Protein AF-A0A1Y4U3U0-F1 (afdb_monomer)

Sequence (183 aa):
MSWIPATASSTVLYTTGSASNYAVFIKNSTPENGFYQIQSDAVLDSGRSSVVGGSGVYSFDGMYAYISSDYVQIVNQGTAASQPQPEPEPQPEPEPEPEPATLDSVSIAAAPQKTVYTEGETFDPAGMAVQAKWSDGSVTDVTGEVSYRTEPLTTDVTSVEISYTSGENRGHSTFLRFYRVKG

Structure (mmCIF, N/CA/C/O backbone):
data_AF-A0A1Y4U3U0-F1
#
_entry.id   AF-A0A1Y4U3U0-F1
#
loop_
_atom_site.group_PDB
_atom_site.id
_atom_site.type_symbol
_atom_site.label_atom_id
_atom_site.label_alt_id
_atom_site.label_comp_id
_atom_site.label_asym_id
_atom_site.label_entity_id
_atom_site.label_seq_id
_atom_site.pdbx_PDB_ins_code
_atom_site.Cartn_x
_atom_site.Cartn_y
_atom_site.Cartn_z
_atom_site.occupancy
_atom_site.B_iso_or_equiv
_atom_site.auth_seq_id
_atom_site.auth_comp_id
_atom_site.auth_asym_id
_atom_site.auth_atom_id
_atom_site.pdbx_PDB_model_num
ATOM 1 N N . MET A 1 1 ? 60.363 14.455 -29.607 1.00 34.69 1 MET A N 1
ATOM 2 C CA . MET A 1 1 ? 60.564 14.468 -31.071 1.00 34.69 1 MET A CA 1
ATOM 3 C C . MET A 1 1 ? 59.894 15.701 -31.648 1.00 34.69 1 MET A C 1
ATOM 5 O O . MET A 1 1 ? 58.760 15.984 -31.292 1.00 34.69 1 MET A O 1
ATOM 9 N N . SER A 1 2 ? 60.660 16.451 -32.437 1.00 32.62 2 SER A N 1
ATOM 10 C CA . SER A 1 2 ? 60.333 17.748 -33.034 1.00 32.62 2 SER A CA 1
ATOM 11 C C . SER A 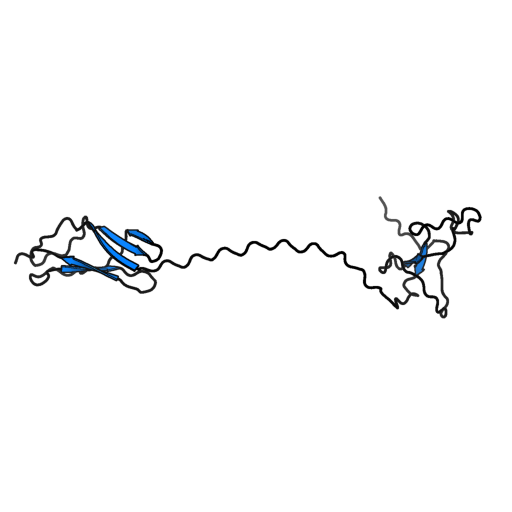1 2 ? 59.331 17.604 -34.185 1.00 32.62 2 SER A C 1
ATOM 13 O O . SER A 1 2 ? 59.454 16.673 -34.978 1.00 32.62 2 SER A O 1
ATOM 15 N N . TRP A 1 3 ? 58.362 18.513 -34.279 1.00 21.81 3 TRP A N 1
ATOM 16 C CA . TRP A 1 3 ? 57.396 18.589 -35.379 1.00 21.81 3 TRP A CA 1
ATOM 17 C C . TRP A 1 3 ? 58.050 19.351 -36.543 1.00 21.81 3 TRP A C 1
ATOM 19 O O . TRP A 1 3 ? 58.395 20.521 -36.390 1.00 21.81 3 TRP A O 1
ATOM 29 N N . ILE A 1 4 ? 58.275 18.692 -37.683 1.00 31.59 4 ILE A N 1
ATOM 30 C CA . ILE A 1 4 ? 58.696 19.359 -38.924 1.00 31.59 4 ILE A CA 1
ATOM 31 C C . ILE A 1 4 ? 57.421 19.574 -39.747 1.00 31.59 4 ILE A C 1
ATOM 33 O O . ILE A 1 4 ? 56.840 18.581 -40.187 1.00 31.59 4 ILE A O 1
ATOM 37 N N . PRO A 1 5 ? 56.954 20.816 -39.966 1.00 33.94 5 PRO A N 1
ATOM 38 C CA . PRO A 1 5 ? 55.885 21.048 -40.924 1.00 33.94 5 PRO A CA 1
ATOM 39 C C . PRO A 1 5 ? 56.424 20.715 -42.318 1.00 33.94 5 PRO A C 1
ATOM 41 O O . PRO A 1 5 ? 57.388 21.327 -42.784 1.00 33.94 5 PRO A O 1
ATOM 44 N N . ALA A 1 6 ? 55.834 19.713 -42.971 1.00 29.98 6 ALA A N 1
ATOM 45 C CA . ALA A 1 6 ? 56.120 19.419 -44.367 1.00 29.98 6 ALA A CA 1
ATOM 46 C C . ALA A 1 6 ? 55.731 20.649 -45.200 1.00 29.98 6 ALA A C 1
ATOM 48 O O . ALA A 1 6 ? 54.559 20.984 -45.352 1.00 29.98 6 ALA A O 1
ATOM 49 N N . THR A 1 7 ? 56.742 21.369 -45.674 1.00 38.53 7 THR A N 1
ATOM 50 C CA . THR A 1 7 ? 56.603 22.480 -46.612 1.00 38.53 7 THR A CA 1
ATOM 51 C C . THR A 1 7 ? 56.291 21.919 -47.998 1.00 38.53 7 THR A C 1
ATOM 53 O O . THR A 1 7 ? 56.744 20.831 -48.350 1.00 38.53 7 THR A O 1
ATOM 56 N N . ALA A 1 8 ? 55.482 22.649 -48.771 1.00 39.41 8 ALA A N 1
ATOM 57 C CA . ALA A 1 8 ? 55.036 22.278 -50.111 1.00 39.41 8 ALA A CA 1
ATOM 58 C C . ALA A 1 8 ? 56.225 22.023 -51.052 1.00 39.41 8 ALA A C 1
ATOM 60 O O . ALA A 1 8 ? 56.767 22.927 -51.681 1.00 39.41 8 ALA A O 1
ATOM 61 N N . SER A 1 9 ? 56.667 20.775 -51.125 1.00 39.12 9 SER A N 1
ATOM 62 C CA . SER A 1 9 ? 57.690 20.313 -52.058 1.00 39.12 9 SER A CA 1
ATOM 63 C C . SER A 1 9 ? 57.407 18.853 -52.390 1.00 39.12 9 SER A C 1
ATOM 65 O O . SER A 1 9 ? 58.083 17.932 -51.945 1.00 39.12 9 SER A O 1
ATOM 67 N N . SER A 1 10 ? 56.342 18.643 -53.162 1.00 33.94 10 SER A N 1
ATOM 68 C CA . SER A 1 10 ? 56.205 17.469 -54.021 1.00 33.94 10 SER A CA 1
ATOM 69 C C . SER A 1 10 ? 56.120 17.941 -55.468 1.00 33.94 10 SER A C 1
ATOM 71 O O . SER A 1 10 ? 55.353 18.840 -55.802 1.00 33.94 10 SER A O 1
ATOM 73 N N . THR A 1 11 ? 56.957 17.332 -56.301 1.00 41.88 11 THR A N 1
ATOM 74 C CA . THR A 1 11 ? 57.428 17.812 -57.609 1.00 41.88 11 THR A CA 1
ATOM 75 C C . THR A 1 11 ? 56.424 17.694 -58.767 1.00 41.88 11 THR A C 1
ATOM 77 O O . THR A 1 11 ? 56.777 18.007 -59.895 1.00 41.88 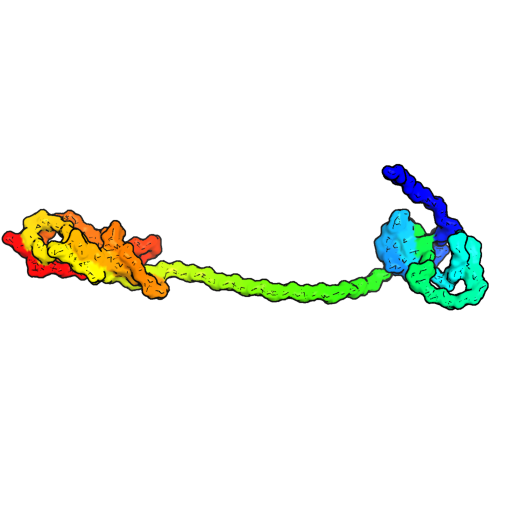11 THR A O 1
ATOM 80 N N . VAL A 1 12 ? 55.155 17.333 -58.532 1.00 47.31 12 VAL A N 1
ATOM 81 C CA . VAL A 1 12 ? 54.096 17.493 -59.551 1.00 47.31 12 VAL A CA 1
ATOM 82 C C . VAL A 1 12 ? 52.812 17.981 -58.885 1.00 47.31 12 VAL A C 1
ATOM 84 O O . VAL A 1 12 ? 51.939 17.203 -58.506 1.00 47.31 12 VAL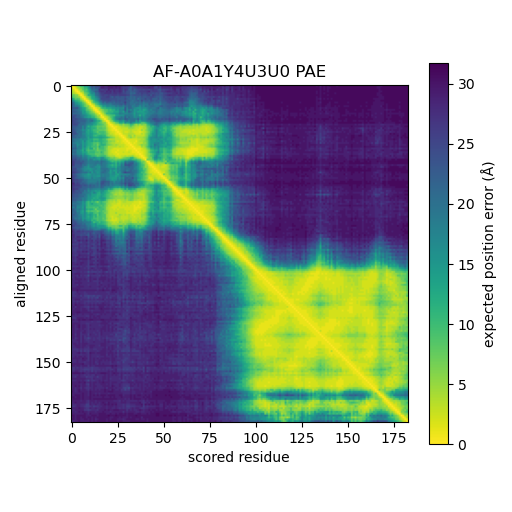 A O 1
ATOM 87 N N . LEU A 1 13 ? 52.729 19.299 -58.715 1.00 45.06 13 LEU A N 1
ATOM 88 C CA . LEU A 1 13 ? 51.475 20.006 -58.494 1.00 45.06 13 LEU A CA 1
ATOM 89 C C . LEU A 1 13 ? 50.808 20.183 -59.856 1.00 45.06 13 LEU A C 1
ATOM 91 O O . LEU A 1 13 ? 51.355 20.860 -60.726 1.00 45.06 13 LEU A O 1
ATOM 95 N N . TYR A 1 14 ? 49.628 19.600 -60.043 1.00 46.97 14 TYR A N 1
ATOM 96 C CA . TYR A 1 14 ? 48.778 19.988 -61.162 1.00 46.97 14 TYR A CA 1
ATOM 97 C C . TYR A 1 14 ? 48.220 21.377 -60.856 1.00 46.97 14 TYR A C 1
ATOM 99 O O . TYR A 1 14 ? 47.262 21.523 -60.100 1.00 46.97 14 TYR A O 1
ATOM 107 N N . THR A 1 15 ? 48.850 22.412 -61.405 1.00 45.59 15 THR A N 1
ATOM 108 C CA . THR A 1 15 ? 48.269 23.750 -61.447 1.00 45.59 15 THR A CA 1
ATOM 109 C C . THR A 1 15 ? 47.464 23.857 -62.731 1.00 45.59 15 THR A C 1
ATOM 111 O O . THR A 1 15 ? 47.993 24.063 -63.821 1.00 45.59 15 THR A O 1
ATOM 114 N N . THR A 1 16 ? 46.149 23.696 -62.631 1.00 48.31 16 THR A N 1
ATOM 115 C CA . THR A 1 16 ? 45.286 24.169 -63.708 1.00 48.31 16 THR A CA 1
ATOM 116 C C . THR A 1 16 ? 45.357 25.691 -63.666 1.00 48.31 16 THR A C 1
ATOM 118 O O . THR A 1 16 ? 44.990 26.298 -62.659 1.00 48.31 16 THR A O 1
ATOM 121 N N . GLY A 1 17 ? 45.850 26.332 -64.728 1.00 50.25 17 GLY A N 1
ATOM 122 C CA . 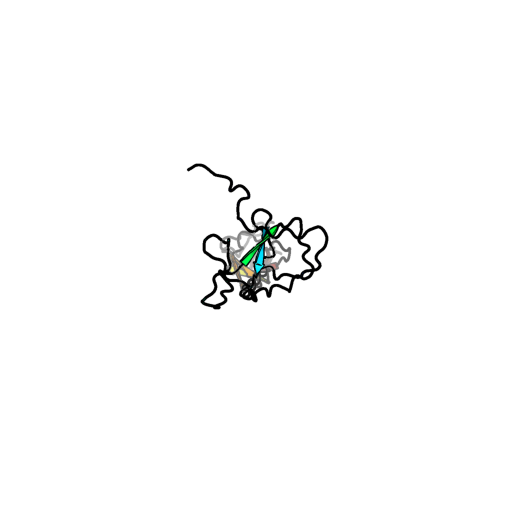GLY A 1 17 ? 45.631 27.771 -64.896 1.00 50.25 17 GLY A CA 1
ATOM 123 C C . GLY A 1 17 ? 44.129 28.088 -64.855 1.00 50.25 17 GLY A C 1
ATOM 124 O O . GLY A 1 17 ? 43.305 27.176 -64.917 1.00 50.25 17 GLY A O 1
ATOM 125 N N . SER A 1 18 ? 43.757 29.369 -64.795 1.00 48.81 18 SER A N 1
ATOM 126 C CA . SER A 1 18 ? 42.378 29.859 -64.578 1.00 48.81 18 SER A CA 1
ATOM 127 C C . SER A 1 18 ? 41.302 29.402 -65.586 1.00 48.81 18 SER A C 1
ATOM 129 O O . SER A 1 18 ? 40.180 29.896 -65.546 1.00 48.81 18 SER A O 1
ATOM 131 N N . ALA A 1 19 ? 41.617 28.485 -66.499 1.00 49.28 19 ALA A N 1
ATOM 132 C CA . ALA A 1 19 ? 40.683 27.839 -67.402 1.00 49.28 19 ALA A CA 1
ATOM 133 C C . ALA A 1 19 ? 41.173 26.426 -67.767 1.00 49.28 19 ALA A C 1
ATOM 135 O O . ALA A 1 19 ? 42.022 26.258 -68.639 1.00 49.28 19 ALA A O 1
ATOM 136 N N . SER A 1 20 ? 40.622 25.385 -67.144 1.00 51.94 20 SER A N 1
ATOM 137 C CA . SER A 1 20 ? 40.512 24.073 -67.799 1.00 51.94 20 SER A CA 1
ATOM 138 C C . SER A 1 20 ? 39.332 23.292 -67.224 1.00 51.94 20 SER A C 1
ATOM 140 O O . SER A 1 20 ? 39.302 22.951 -66.048 1.00 51.94 20 SER A O 1
ATOM 142 N N . ASN A 1 21 ? 38.343 23.013 -68.077 1.00 56.44 21 ASN A N 1
ATOM 143 C CA . ASN A 1 21 ? 37.138 22.248 -67.747 1.00 56.44 21 ASN A CA 1
ATOM 144 C C . ASN A 1 21 ? 37.450 20.741 -67.746 1.00 56.44 21 ASN A C 1
ATOM 146 O O . ASN A 1 21 ? 36.893 19.992 -68.547 1.00 56.44 21 ASN A O 1
ATOM 150 N N . TYR A 1 22 ? 38.402 20.303 -66.922 1.00 62.00 22 TYR A N 1
ATOM 151 C CA . TYR A 1 22 ? 38.770 18.894 -66.817 1.00 62.00 22 TYR A CA 1
ATOM 152 C C . TYR A 1 22 ? 38.125 18.286 -65.572 1.00 62.00 22 TYR A C 1
ATOM 154 O O . TYR A 1 22 ? 38.324 18.771 -64.460 1.00 62.00 22 TYR A O 1
ATOM 162 N N . ALA A 1 23 ? 37.330 17.234 -65.759 1.00 69.75 23 ALA A N 1
ATOM 163 C CA . ALA A 1 23 ? 36.761 16.481 -64.651 1.00 69.75 23 ALA A CA 1
ATOM 164 C C . ALA A 1 23 ? 37.753 15.398 -64.209 1.00 69.75 23 ALA A C 1
ATOM 166 O O . ALA A 1 23 ? 38.276 14.654 -65.036 1.00 69.75 23 ALA A O 1
ATOM 167 N N . VAL A 1 24 ? 37.991 15.303 -62.903 1.00 72.75 24 VAL A N 1
ATOM 168 C CA . VAL A 1 24 ? 38.868 14.299 -62.288 1.00 72.75 24 VAL A CA 1
ATOM 169 C C . VAL A 1 24 ? 38.100 13.517 -61.232 1.00 72.75 24 VAL A C 1
ATOM 171 O O . VAL A 1 24 ? 37.241 14.070 -60.543 1.00 72.75 24 VAL A O 1
ATOM 174 N N . PHE A 1 25 ? 38.421 12.233 -61.074 1.00 74.31 25 PHE A N 1
ATOM 175 C CA . PHE A 1 25 ? 37.893 11.441 -59.968 1.00 74.31 25 PHE A CA 1
ATOM 176 C C . PHE A 1 25 ? 38.713 11.707 -58.710 1.00 74.31 25 PHE A C 1
ATOM 178 O O . PHE A 1 25 ? 39.899 11.376 -58.646 1.00 74.31 25 PHE A O 1
ATOM 185 N N . ILE A 1 26 ? 38.064 12.297 -57.711 1.00 77.19 26 ILE A N 1
ATOM 186 C CA . ILE A 1 26 ? 38.638 12.521 -56.388 1.00 77.19 26 ILE A CA 1
ATOM 187 C C . ILE A 1 26 ? 38.492 11.228 -55.574 1.00 77.19 26 ILE A C 1
ATOM 189 O O . ILE A 1 26 ? 37.393 10.692 -55.452 1.00 77.19 26 ILE A O 1
ATOM 193 N N . LYS A 1 27 ? 39.597 10.724 -55.011 1.00 74.50 27 LYS A N 1
ATOM 194 C CA . LYS A 1 27 ? 39.602 9.504 -54.180 1.00 74.50 27 LYS A CA 1
ATOM 195 C C . LYS A 1 27 ? 38.980 9.734 -52.802 1.00 74.50 27 LYS A C 1
ATOM 197 O O . LYS A 1 27 ? 38.349 8.832 -52.265 1.00 74.50 27 LYS A O 1
ATOM 202 N N . ASN A 1 28 ? 39.171 10.926 -52.238 1.00 73.50 28 ASN A N 1
ATOM 203 C CA . ASN A 1 28 ? 38.618 11.335 -50.950 1.00 73.50 28 ASN A CA 1
ATOM 204 C C . ASN A 1 28 ? 38.102 12.775 -51.044 1.00 73.50 28 ASN A C 1
ATOM 206 O O . ASN A 1 28 ? 38.861 13.681 -51.382 1.00 73.50 28 ASN A O 1
ATOM 210 N N . SER A 1 29 ? 36.817 12.977 -50.756 1.00 71.06 29 SER A N 1
ATOM 211 C CA . SER A 1 29 ? 36.146 14.280 -50.828 1.00 71.06 29 SER A CA 1
ATOM 212 C C . SER A 1 29 ? 36.584 15.266 -49.743 1.00 71.06 29 SER A C 1
ATOM 214 O O . SER A 1 29 ? 36.193 16.428 -49.801 1.00 71.06 29 SER A O 1
ATOM 216 N N . THR A 1 30 ? 37.386 14.830 -48.770 1.00 78.56 30 THR A N 1
ATOM 217 C CA . THR A 1 30 ? 37.986 15.695 -47.751 1.00 78.56 30 THR A CA 1
ATOM 218 C C . THR A 1 30 ? 39.455 15.943 -48.100 1.00 78.56 30 THR A C 1
ATOM 220 O O . THR A 1 30 ? 40.220 14.978 -48.184 1.00 78.56 30 THR A O 1
ATOM 223 N N . PRO A 1 31 ? 39.881 17.204 -48.309 1.00 75.25 31 PRO A N 1
ATOM 224 C CA . PRO A 1 31 ? 41.270 17.502 -48.622 1.00 75.25 31 PRO A CA 1
ATOM 225 C C . PRO A 1 31 ? 42.142 17.318 -47.379 1.00 75.25 31 PRO A C 1
ATOM 227 O O . PRO A 1 31 ? 41.786 17.744 -46.280 1.00 75.25 31 PRO A O 1
ATOM 230 N N . GLU A 1 32 ? 43.318 16.730 -47.559 1.00 74.69 32 GLU A N 1
ATOM 231 C CA . GLU A 1 32 ? 44.324 16.607 -46.508 1.00 74.69 32 GLU A CA 1
ATOM 232 C C . GLU A 1 32 ? 45.410 17.655 -46.759 1.00 74.69 32 GLU A C 1
ATOM 234 O O . GLU A 1 32 ? 45.982 17.725 -47.848 1.00 74.69 32 GLU A O 1
ATOM 239 N N . ASN A 1 33 ? 45.666 18.519 -45.772 1.00 75.94 33 ASN A N 1
ATOM 240 C CA . ASN A 1 33 ? 46.629 19.624 -45.878 1.00 75.94 33 ASN A CA 1
ATOM 241 C C . ASN A 1 33 ? 46.410 20.551 -47.096 1.00 75.94 33 ASN A C 1
ATOM 243 O O . ASN A 1 33 ? 47.372 21.066 -47.661 1.00 75.94 33 ASN A O 1
ATOM 247 N N . GLY A 1 34 ? 45.154 20.767 -47.506 1.00 77.81 34 GLY A N 1
ATOM 248 C CA . GLY A 1 34 ? 44.809 21.646 -48.634 1.00 77.81 34 GLY A CA 1
ATOM 249 C C . GLY A 1 34 ? 44.942 21.003 -50.021 1.00 77.81 34 GLY A C 1
ATOM 250 O O . GLY A 1 34 ? 44.927 21.713 -51.027 1.00 77.81 34 GLY A O 1
ATOM 251 N N . PHE A 1 35 ? 45.063 19.672 -50.105 1.00 78.06 35 PHE A N 1
ATOM 252 C CA . PHE A 1 35 ? 45.141 18.945 -51.374 1.00 78.06 35 PHE A CA 1
ATOM 253 C C . PHE A 1 35 ? 44.181 17.746 -51.419 1.00 78.06 35 PHE A C 1
ATOM 255 O O . PHE A 1 35 ? 44.045 17.001 -50.449 1.00 78.06 35 PHE A O 1
ATOM 262 N N . TYR A 1 36 ? 43.550 17.523 -52.573 1.00 80.25 36 TYR A N 1
ATOM 263 C CA . TYR A 1 36 ? 42.794 16.309 -52.887 1.00 80.25 36 TYR A CA 1
ATOM 264 C C . TYR A 1 36 ? 43.684 15.279 -53.578 1.00 80.25 36 TYR A C 1
ATOM 266 O O . TYR A 1 36 ? 44.525 15.643 -54.398 1.00 80.25 36 TYR A O 1
ATOM 274 N N . GLN A 1 37 ? 43.451 13.992 -53.316 1.00 79.62 37 GLN A N 1
ATOM 275 C CA . GLN A 1 37 ? 44.000 12.908 -54.131 1.00 79.62 37 GLN A CA 1
ATOM 276 C C . GLN A 1 37 ? 43.094 12.647 -55.339 1.00 79.62 37 GLN A C 1
ATOM 278 O O . GLN A 1 37 ? 41.897 12.410 -55.171 1.00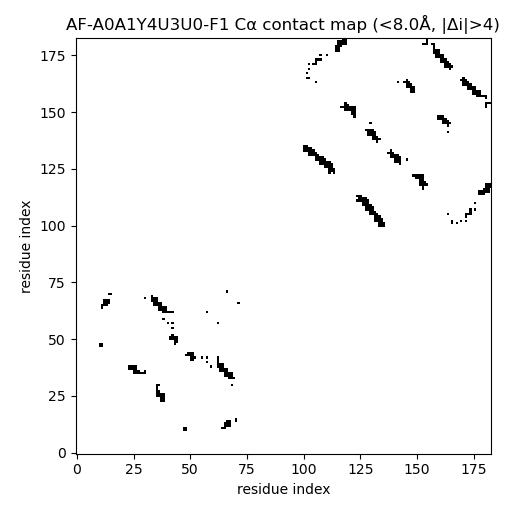 79.62 37 GLN A O 1
ATOM 283 N N . ILE A 1 38 ? 43.662 12.633 -56.542 1.00 77.06 38 ILE A N 1
ATOM 284 C CA . ILE A 1 38 ? 42.953 12.345 -57.794 1.00 77.06 38 ILE A CA 1
ATOM 285 C C . ILE A 1 38 ? 43.545 11.120 -58.486 1.00 77.06 38 ILE A C 1
ATOM 287 O O . ILE A 1 38 ? 44.752 10.884 -58.412 1.00 77.06 38 ILE A O 1
ATOM 291 N N . GLN A 1 39 ? 42.703 10.336 -59.156 1.00 78.81 39 GLN A N 1
ATOM 292 C CA . GLN A 1 39 ? 43.163 9.221 -59.991 1.00 78.81 39 GLN A CA 1
ATOM 293 C C . GLN A 1 39 ? 44.012 9.741 -61.163 1.00 78.81 39 GLN A C 1
ATOM 295 O O . GLN A 1 39 ? 43.655 10.740 -61.786 1.00 78.81 39 GLN A O 1
ATOM 300 N N . SER A 1 40 ? 45.150 9.091 -61.429 1.00 68.06 40 SER A N 1
ATOM 301 C CA . SER A 1 40 ? 46.115 9.482 -62.469 1.00 68.06 40 SER A CA 1
ATOM 302 C C . SER A 1 40 ? 46.504 8.275 -63.323 1.00 68.06 40 SER A C 1
ATOM 304 O O . SER A 1 40 ? 46.720 7.191 -62.786 1.00 68.06 40 SER A O 1
ATOM 306 N N . ASP A 1 41 ? 46.647 8.479 -64.636 1.00 58.69 41 ASP A N 1
ATOM 307 C CA . ASP A 1 41 ? 46.742 7.385 -65.616 1.00 58.69 41 ASP A CA 1
ATOM 308 C C . ASP A 1 41 ? 48.172 6.870 -65.900 1.00 58.69 41 ASP A C 1
ATOM 310 O O . ASP A 1 41 ? 48.323 5.809 -66.503 1.00 58.69 41 ASP A O 1
ATOM 314 N N . ALA A 1 42 ? 49.243 7.558 -65.475 1.00 57.78 42 ALA A N 1
ATOM 315 C CA . ALA A 1 42 ? 50.622 7.129 -65.759 1.00 57.78 42 ALA A CA 1
ATOM 316 C C . ALA A 1 42 ? 51.382 6.642 -64.512 1.00 57.78 42 ALA A C 1
ATOM 318 O O . ALA A 1 42 ? 51.436 7.336 -63.495 1.00 57.78 42 ALA A O 1
ATOM 319 N N . VAL A 1 43 ? 52.036 5.475 -64.616 1.00 55.75 43 VAL A N 1
ATOM 320 C CA . VAL A 1 43 ? 53.025 4.998 -63.633 1.00 55.75 43 VAL A CA 1
ATOM 321 C C . VAL A 1 43 ? 54.190 5.988 -63.634 1.00 55.75 43 VAL A C 1
ATOM 323 O O . VAL A 1 43 ? 54.917 6.061 -64.619 1.00 55.75 43 VAL A O 1
ATOM 326 N N . LEU A 1 44 ? 54.366 6.768 -62.568 1.00 57.12 44 LEU A N 1
ATOM 327 C CA . LEU A 1 44 ? 55.526 7.648 -62.406 1.00 57.12 44 LEU A CA 1
ATOM 328 C C . LEU A 1 44 ? 56.646 6.917 -61.656 1.00 57.12 44 LEU A C 1
ATOM 330 O O . LEU A 1 44 ? 56.376 6.018 -60.857 1.00 57.12 44 LEU A O 1
ATOM 334 N N . ASP A 1 45 ? 57.903 7.278 -61.915 1.00 54.53 45 ASP A N 1
ATOM 335 C CA . ASP A 1 45 ? 59.033 6.711 -61.172 1.00 54.53 45 ASP A CA 1
ATOM 336 C C . ASP A 1 45 ? 58.959 7.087 -59.681 1.00 54.53 45 ASP A C 1
ATOM 338 O O . ASP A 1 45 ? 58.170 7.937 -59.262 1.00 54.53 45 ASP A O 1
ATOM 342 N N . SER A 1 46 ? 59.784 6.458 -58.841 1.00 51.31 46 SER A N 1
ATOM 343 C CA . SER A 1 46 ? 59.808 6.747 -57.399 1.00 51.31 46 SER A CA 1
ATOM 344 C C . SER A 1 46 ? 60.146 8.210 -57.074 1.00 51.31 46 SER A C 1
ATOM 346 O O . SER A 1 46 ? 59.863 8.666 -55.968 1.00 51.31 46 SER A O 1
ATOM 348 N N . GLY A 1 47 ? 60.739 8.948 -58.021 1.00 50.28 47 GLY A N 1
ATOM 349 C CA . GLY A 1 47 ? 60.997 10.387 -57.933 1.00 50.28 47 GLY A CA 1
ATOM 350 C C . GLY A 1 47 ? 59.859 11.265 -58.469 1.00 50.28 47 GLY A C 1
ATOM 351 O O . GLY A 1 47 ? 59.925 12.486 -58.341 1.00 50.28 47 GLY A O 1
ATOM 352 N N . ARG A 1 48 ? 58.813 10.664 -59.048 1.00 52.09 48 ARG A N 1
ATOM 353 C CA . ARG A 1 48 ? 57.674 11.311 -59.711 1.00 52.09 48 ARG A CA 1
ATOM 354 C C . ARG A 1 48 ? 58.075 12.289 -60.819 1.00 52.09 48 ARG A C 1
ATOM 356 O O . ARG A 1 48 ? 57.369 13.261 -61.064 1.00 52.09 48 ARG A O 1
ATOM 363 N N . SER A 1 49 ? 59.209 12.043 -61.473 1.00 53.59 49 SER A N 1
ATOM 364 C CA . SER A 1 49 ? 59.804 12.966 -62.453 1.00 53.59 49 SER A CA 1
ATOM 365 C C . SER A 1 49 ? 59.647 12.519 -63.907 1.00 53.59 49 SER A C 1
ATOM 367 O O . SER A 1 49 ? 59.804 13.323 -64.823 1.00 53.59 49 SER A O 1
ATOM 369 N N . SER A 1 50 ? 59.312 11.245 -64.119 1.00 54.31 50 SER A N 1
ATOM 370 C CA . SER A 1 50 ? 59.143 10.640 -65.438 1.00 54.31 50 SER A CA 1
ATOM 371 C C . SER A 1 50 ? 58.117 9.506 -65.406 1.00 54.31 50 SER A C 1
ATOM 373 O O . SER A 1 50 ? 57.844 8.936 -64.347 1.00 54.31 50 SER A O 1
ATOM 375 N N . VAL A 1 51 ? 57.563 9.163 -66.573 1.00 58.31 51 VAL A N 1
ATOM 376 C CA . VAL A 1 51 ? 56.680 8.002 -66.756 1.00 58.31 51 VAL A CA 1
ATOM 377 C C . VAL A 1 51 ? 57.529 6.733 -66.875 1.00 58.31 51 VAL A C 1
ATOM 379 O O . VAL A 1 51 ? 58.408 6.637 -67.732 1.00 58.31 51 VAL A O 1
ATOM 382 N N . VAL A 1 52 ? 57.253 5.734 -66.037 1.00 59.00 52 VAL A N 1
ATOM 383 C CA . VAL A 1 52 ? 57.882 4.408 -66.084 1.00 59.00 52 VAL A CA 1
ATOM 384 C C . VAL A 1 52 ? 57.309 3.636 -67.268 1.00 59.00 52 VAL A C 1
ATOM 386 O O . VAL A 1 52 ? 56.243 3.024 -67.191 1.00 59.00 52 VAL A O 1
ATOM 389 N N . GLY A 1 53 ? 58.029 3.646 -68.387 1.00 53.19 53 GLY A N 1
ATOM 390 C CA . GLY A 1 53 ? 57.750 2.753 -69.506 1.00 53.19 53 GLY A CA 1
ATOM 391 C C . GLY A 1 53 ? 58.208 1.331 -69.180 1.00 53.19 53 GLY A C 1
ATOM 392 O O . GLY A 1 53 ? 59.405 1.107 -69.020 1.00 53.19 53 GLY A O 1
ATOM 393 N N . GLY A 1 54 ? 57.282 0.366 -69.093 1.00 53.94 54 GLY A N 1
ATOM 394 C CA . GLY A 1 54 ? 57.663 -1.055 -69.076 1.00 53.94 54 GLY A CA 1
ATOM 395 C C . GLY A 1 54 ? 56.776 -2.049 -68.325 1.00 53.94 54 GLY A C 1
ATOM 396 O O . GLY A 1 54 ? 57.009 -3.242 -68.484 1.00 53.94 54 GLY A O 1
ATOM 397 N N . SER A 1 55 ? 55.771 -1.635 -67.545 1.00 56.19 55 SER A N 1
ATOM 398 C CA . SER A 1 55 ? 54.914 -2.613 -66.841 1.00 56.19 55 SER A CA 1
ATOM 399 C C . SER A 1 55 ? 53.410 -2.420 -67.002 1.00 56.19 55 SER A C 1
ATOM 401 O O . SER A 1 55 ? 52.702 -3.410 -66.893 1.00 56.19 55 SER A O 1
ATOM 403 N N . GLY A 1 56 ? 52.897 -1.222 -67.312 1.00 53.25 56 GLY A N 1
ATOM 404 C CA . GLY A 1 56 ? 51.491 -1.013 -67.713 1.00 53.25 56 GLY A CA 1
ATOM 405 C C . GLY A 1 56 ? 50.411 -1.488 -66.723 1.00 53.25 56 GLY A C 1
ATOM 406 O O . GLY A 1 56 ? 49.229 -1.444 -67.052 1.00 53.25 56 GLY A O 1
ATOM 407 N N . VAL A 1 57 ? 50.782 -1.954 -65.527 1.00 57.97 57 VAL A N 1
ATOM 408 C CA . VAL A 1 57 ? 49.837 -2.446 -64.524 1.00 57.97 57 VAL A CA 1
ATOM 409 C C . VAL A 1 57 ? 49.346 -1.251 -63.733 1.00 57.97 57 VAL A C 1
ATOM 411 O O . VAL A 1 57 ? 50.122 -0.665 -62.989 1.00 57.97 57 VAL A O 1
ATOM 414 N N . TYR A 1 58 ? 48.072 -0.909 -63.898 1.00 61.78 58 TYR A N 1
ATOM 415 C CA . TYR A 1 58 ? 47.364 0.088 -63.100 1.00 61.78 58 TYR A CA 1
ATOM 416 C C . TYR A 1 58 ? 47.130 -0.411 -61.657 1.00 61.78 58 TYR A C 1
ATOM 418 O O . TYR A 1 58 ? 46.803 -1.576 -61.440 1.00 61.78 58 TYR A O 1
ATOM 426 N N . SER A 1 59 ? 47.269 0.471 -60.662 1.00 63.34 59 SER A N 1
ATOM 427 C CA . SER A 1 59 ? 46.994 0.216 -59.243 1.00 63.34 59 SER A CA 1
ATOM 428 C C . SER A 1 59 ? 46.236 1.406 -58.688 1.00 63.34 59 SER A C 1
ATOM 430 O O . SER A 1 59 ? 46.811 2.467 -58.455 1.00 63.34 59 SER A O 1
ATOM 432 N N . PHE A 1 60 ? 44.942 1.205 -58.450 1.00 64.69 60 PHE A N 1
ATOM 433 C CA . PHE A 1 60 ? 44.050 2.226 -57.905 1.00 64.69 60 PHE A CA 1
ATOM 434 C C . PHE A 1 60 ? 44.568 2.818 -56.587 1.00 64.69 60 PHE A C 1
ATOM 436 O O . PHE A 1 60 ? 44.361 4.002 -56.319 1.00 64.69 60 PHE A O 1
ATOM 443 N N . ASP A 1 61 ? 45.243 2.005 -55.769 1.00 66.88 61 ASP A N 1
ATOM 444 C CA . ASP A 1 61 ? 45.757 2.402 -54.460 1.00 66.88 61 ASP A CA 1
ATOM 445 C C . ASP A 1 61 ? 47.006 3.289 -54.576 1.00 66.88 61 ASP A C 1
ATOM 447 O O . ASP A 1 61 ? 47.056 4.357 -53.969 1.00 66.88 61 ASP A O 1
ATOM 451 N N . GLY A 1 62 ? 47.956 2.911 -55.440 1.00 64.31 62 GLY A N 1
ATOM 452 C CA . GLY A 1 62 ? 49.260 3.575 -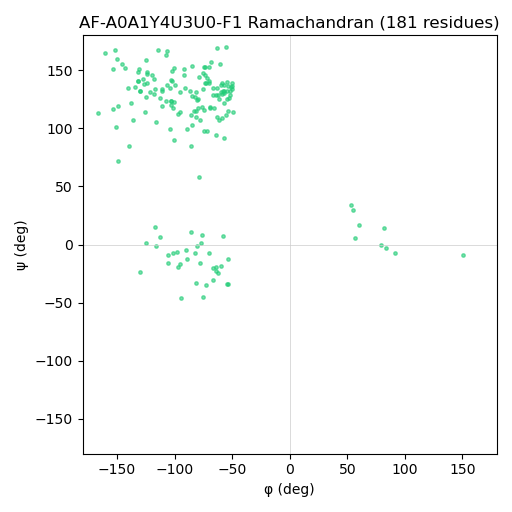55.567 1.00 64.31 62 GLY A CA 1
ATOM 453 C C . GLY A 1 62 ? 49.376 4.637 -56.668 1.00 64.31 62 GLY A C 1
ATOM 454 O O . GLY A 1 62 ? 50.308 5.438 -56.631 1.00 64.31 62 GLY A O 1
ATOM 455 N N . MET A 1 63 ? 48.464 4.673 -57.646 1.00 70.00 63 MET A N 1
ATOM 456 C CA . MET A 1 63 ? 48.473 5.653 -58.742 1.00 70.00 63 MET A CA 1
ATOM 457 C C . MET A 1 63 ? 47.479 6.776 -58.490 1.00 70.00 63 MET A C 1
ATOM 459 O O . MET A 1 63 ? 46.315 6.724 -58.882 1.00 70.00 63 MET A O 1
ATOM 463 N N . TYR A 1 64 ? 47.960 7.820 -57.829 1.00 71.75 64 TYR A N 1
ATOM 464 C CA . TYR A 1 64 ? 47.205 9.044 -57.627 1.00 71.75 64 TYR A CA 1
ATOM 465 C C . TYR A 1 64 ? 48.126 10.263 -57.643 1.00 71.75 64 TYR A C 1
ATOM 467 O O . TYR A 1 64 ? 49.323 10.177 -57.358 1.00 71.75 64 TYR A O 1
ATOM 475 N N . ALA A 1 65 ? 47.548 11.409 -57.975 1.00 71.25 65 ALA A N 1
ATOM 476 C CA . ALA A 1 65 ? 48.191 12.709 -57.891 1.00 71.25 65 ALA A CA 1
ATOM 477 C C . ALA A 1 65 ? 47.500 13.587 -56.849 1.00 71.25 65 ALA A C 1
ATOM 479 O O . ALA A 1 65 ? 46.406 13.267 -56.389 1.00 71.25 65 ALA A O 1
ATOM 480 N N . TYR A 1 66 ? 48.141 14.697 -56.490 1.00 72.62 66 TYR A N 1
ATOM 481 C CA . TYR A 1 66 ? 47.555 15.707 -55.617 1.00 72.62 66 TYR A CA 1
ATOM 482 C C . TYR A 1 66 ? 47.176 16.949 -56.423 1.00 72.62 66 TYR A C 1
ATOM 484 O O . TYR A 1 66 ? 47.947 17.411 -57.267 1.00 72.62 66 TYR A O 1
ATOM 492 N N . ILE A 1 67 ? 46.003 17.505 -56.135 1.00 71.31 67 ILE A N 1
ATOM 493 C CA . ILE A 1 67 ? 45.525 18.776 -56.686 1.00 71.31 67 ILE A CA 1
ATOM 494 C C . ILE A 1 67 ? 45.126 19.702 -55.537 1.00 71.31 67 ILE A C 1
ATOM 496 O O . ILE A 1 67 ? 44.547 19.251 -54.551 1.00 71.31 67 ILE A O 1
ATOM 500 N N . SER A 1 68 ? 45.480 20.985 -55.625 1.00 75.75 68 SER A N 1
ATOM 501 C CA . SER A 1 68 ? 45.173 21.958 -54.567 1.00 75.75 68 SER A CA 1
ATOM 502 C C . SER A 1 68 ? 43.666 22.181 -54.466 1.00 75.75 68 SER A C 1
ATOM 504 O O . SER A 1 68 ? 42.991 22.365 -55.480 1.00 75.75 68 SER A O 1
ATOM 506 N N . SER A 1 69 ? 43.144 22.191 -53.239 1.00 75.31 69 SER A N 1
ATOM 507 C CA . SER A 1 69 ? 41.722 22.420 -52.983 1.00 75.31 69 SER A CA 1
ATOM 508 C C . SER A 1 69 ? 41.244 23.800 -53.429 1.00 75.31 69 SER A C 1
ATOM 510 O O . SER A 1 69 ? 40.070 23.943 -53.748 1.00 75.31 69 SER A O 1
ATOM 512 N N . ASP A 1 70 ? 42.141 24.787 -53.510 1.00 76.31 70 ASP A N 1
ATOM 513 C CA . ASP A 1 70 ? 41.811 26.165 -53.900 1.00 76.31 70 ASP A CA 1
ATOM 514 C C . ASP A 1 70 ? 41.355 26.275 -55.364 1.00 76.31 70 ASP A C 1
ATOM 516 O O . ASP A 1 70 ? 40.679 27.233 -55.739 1.00 76.31 70 ASP A O 1
ATOM 520 N N . TYR A 1 71 ? 41.701 25.282 -56.192 1.00 71.94 71 TYR A N 1
ATOM 521 C CA . TYR A 1 71 ? 41.413 25.258 -57.629 1.00 71.94 71 TYR A CA 1
ATOM 522 C C . TYR A 1 71 ? 40.402 24.175 -58.030 1.00 71.94 71 TYR A C 1
ATOM 524 O O . TYR A 1 71 ? 40.159 23.979 -59.220 1.00 71.94 71 TYR A O 1
ATOM 532 N N . VAL A 1 72 ? 39.798 23.469 -57.067 1.00 73.38 72 VAL A N 1
ATOM 533 C CA . VAL A 1 72 ? 38.840 22.387 -57.338 1.00 73.38 72 VAL A CA 1
ATOM 534 C C . VAL A 1 72 ? 37.442 22.764 -56.873 1.00 73.38 72 VAL A C 1
ATOM 536 O O . VAL A 1 72 ? 37.213 23.059 -55.703 1.00 73.38 72 VAL A O 1
ATOM 539 N N . GLN A 1 73 ? 36.477 22.661 -57.786 1.00 75.62 73 GLN A N 1
ATOM 540 C CA . GLN A 1 73 ? 35.055 22.690 -57.457 1.00 75.62 73 GLN A CA 1
ATOM 541 C C . GLN A 1 73 ? 34.491 21.272 -57.508 1.00 75.62 73 GLN A C 1
ATOM 543 O O . GLN A 1 73 ? 34.567 20.595 -58.533 1.00 75.62 73 GLN A O 1
ATOM 548 N N . ILE A 1 74 ? 33.904 20.819 -56.402 1.00 73.25 74 ILE A N 1
ATOM 549 C CA . ILE A 1 74 ? 33.217 19.530 -56.360 1.00 73.25 74 ILE A CA 1
ATOM 550 C C . ILE A 1 74 ? 31.843 19.703 -57.016 1.00 73.25 74 ILE A C 1
ATOM 552 O O . ILE A 1 74 ? 30.947 20.318 -56.445 1.00 73.25 74 ILE A O 1
ATOM 556 N N . VAL A 1 75 ? 31.685 19.167 -58.227 1.00 71.25 75 VAL A N 1
ATOM 557 C CA . VAL A 1 75 ? 30.463 19.330 -59.041 1.00 71.25 75 VAL A CA 1
ATOM 558 C C . VAL A 1 75 ? 29.485 18.160 -58.933 1.00 71.25 75 VAL A C 1
ATOM 560 O O . VAL A 1 75 ? 28.307 18.311 -59.243 1.00 71.25 75 VAL A O 1
ATOM 563 N N . ASN A 1 76 ? 29.952 16.991 -58.492 1.00 67.81 76 ASN A N 1
ATOM 564 C CA . ASN A 1 76 ? 29.112 15.829 -58.241 1.00 67.81 76 ASN A CA 1
ATOM 565 C C . ASN A 1 76 ? 29.715 15.009 -57.099 1.00 67.81 76 ASN A C 1
ATOM 567 O O . ASN A 1 76 ? 30.846 14.534 -57.195 1.00 67.81 76 ASN A O 1
ATOM 571 N N . GLN A 1 77 ? 28.954 14.860 -56.022 1.00 63.75 77 GLN A N 1
ATOM 572 C CA . GLN A 1 77 ? 29.254 13.930 -54.947 1.00 63.75 77 GLN A CA 1
ATOM 573 C C . GLN A 1 77 ? 28.302 12.762 -55.151 1.00 63.75 77 GLN A C 1
ATOM 575 O O . GLN A 1 77 ? 27.122 12.866 -54.818 1.00 63.75 77 GLN A O 1
ATOM 580 N N . GLY A 1 78 ? 28.789 11.676 -55.757 1.00 57.44 78 GLY A N 1
ATOM 581 C CA . GLY A 1 78 ? 28.028 10.430 -55.761 1.00 57.44 78 GLY A CA 1
ATOM 582 C C . GLY A 1 78 ? 27.603 10.118 -54.326 1.00 57.44 78 GLY A C 1
ATOM 583 O O . GLY A 1 78 ? 28.369 10.361 -53.394 1.00 57.44 78 GLY A O 1
ATOM 584 N N . THR A 1 79 ? 26.373 9.651 -54.124 1.00 48.09 79 THR A N 1
ATOM 585 C CA . THR A 1 79 ? 25.898 9.279 -52.790 1.00 48.09 79 THR A CA 1
ATOM 586 C C . THR A 1 79 ? 26.829 8.193 -52.271 1.00 48.09 79 THR A C 1
ATOM 588 O O . THR A 1 79 ? 26.840 7.087 -52.812 1.00 48.09 79 THR A O 1
ATOM 591 N N . ALA A 1 80 ? 27.660 8.514 -51.276 1.00 49.56 80 ALA A N 1
ATOM 592 C CA . ALA A 1 80 ? 28.407 7.496 -50.562 1.00 49.56 80 ALA A CA 1
ATOM 593 C C . ALA A 1 80 ? 27.363 6.488 -50.086 1.00 49.56 80 ALA A C 1
ATOM 595 O O . ALA A 1 80 ? 26.452 6.859 -49.345 1.00 49.56 80 ALA A O 1
ATOM 596 N N . ALA A 1 81 ? 27.422 5.256 -50.590 1.00 44.53 81 ALA A N 1
ATOM 597 C CA . ALA A 1 81 ? 26.567 4.202 -50.088 1.00 44.53 81 ALA A CA 1
ATOM 598 C C . ALA A 1 81 ? 26.987 3.989 -48.635 1.00 44.53 81 ALA A C 1
ATOM 600 O O . ALA A 1 81 ? 27.970 3.302 -48.359 1.00 44.53 81 ALA A O 1
ATOM 601 N N . SER A 1 82 ? 26.290 4.652 -47.712 1.00 40.91 82 SER A N 1
ATOM 602 C CA . SER A 1 82 ? 26.303 4.294 -46.307 1.00 40.91 82 SER A CA 1
ATOM 603 C C . SER A 1 82 ? 26.040 2.797 -46.279 1.00 40.91 82 SER A C 1
ATOM 605 O O . SER A 1 82 ? 24.982 2.349 -46.723 1.00 40.91 82 SER A O 1
ATOM 607 N N . GLN A 1 83 ? 27.028 2.009 -45.850 1.00 48.53 83 GLN A N 1
ATOM 608 C CA . GLN A 1 83 ? 26.766 0.611 -45.536 1.00 48.53 83 GLN A CA 1
ATOM 609 C C . GLN A 1 83 ? 25.544 0.594 -44.608 1.00 48.53 83 GLN A C 1
ATOM 611 O O . GLN A 1 83 ? 25.497 1.439 -43.708 1.00 48.53 83 GLN A O 1
ATOM 616 N N . PRO A 1 84 ? 24.543 -0.278 -44.833 1.00 52.78 84 PRO A N 1
ATOM 617 C CA . PRO A 1 84 ? 23.401 -0.357 -43.938 1.00 52.78 84 PRO A CA 1
ATOM 618 C C . PRO A 1 84 ? 23.941 -0.598 -42.529 1.00 52.78 84 PRO A C 1
ATOM 620 O O . PRO A 1 84 ? 24.558 -1.628 -42.256 1.00 52.78 84 PRO A O 1
ATOM 623 N N . GLN A 1 85 ? 23.793 0.410 -41.669 1.00 58.09 85 GLN A N 1
ATOM 624 C CA . GLN A 1 85 ? 24.088 0.285 -40.252 1.00 58.09 85 GLN A CA 1
ATOM 625 C C . GLN A 1 85 ? 23.219 -0.869 -39.741 1.00 58.09 85 GLN A C 1
ATOM 627 O O . GLN A 1 85 ? 22.031 -0.879 -40.080 1.00 58.09 85 GLN A O 1
ATOM 632 N N . PRO A 1 86 ? 23.770 -1.856 -39.008 1.00 63.41 86 PRO A N 1
ATOM 633 C CA . PRO A 1 86 ? 22.949 -2.915 -38.443 1.00 63.41 86 PRO A CA 1
ATOM 634 C C . PRO A 1 86 ? 21.800 -2.263 -37.677 1.00 63.41 86 PRO A C 1
ATOM 636 O O . PRO A 1 86 ? 22.018 -1.327 -36.901 1.00 63.41 86 PRO A O 1
ATOM 639 N N . GLU A 1 87 ? 20.580 -2.697 -37.985 1.00 68.75 87 GLU A N 1
ATOM 640 C CA . GLU A 1 87 ? 19.385 -2.246 -37.283 1.00 68.75 87 GLU A CA 1
ATOM 641 C C . GLU A 1 87 ? 19.637 -2.466 -35.783 1.00 68.75 87 GLU A C 1
ATOM 643 O O . GLU A 1 87 ? 20.079 -3.559 -35.410 1.00 68.75 87 GLU A O 1
ATOM 648 N N . PRO A 1 88 ? 19.478 -1.438 -34.929 1.00 68.38 88 PRO A N 1
ATOM 649 C CA . PRO A 1 88 ? 19.663 -1.626 -33.500 1.00 68.38 88 PRO A CA 1
ATOM 650 C C . PRO A 1 88 ? 18.712 -2.733 -33.045 1.00 68.38 88 PRO A C 1
ATOM 652 O O . PRO A 1 88 ? 17.538 -2.722 -33.417 1.00 68.38 88 PRO A O 1
ATOM 655 N N . GLU A 1 89 ? 19.224 -3.694 -32.273 1.00 74.06 89 GLU A N 1
ATOM 656 C CA . GLU A 1 89 ? 18.378 -4.730 -31.683 1.00 74.06 89 GLU A CA 1
ATOM 657 C C . GLU A 1 89 ? 17.195 -4.057 -30.967 1.00 74.06 89 GLU A C 1
ATOM 659 O O . GLU A 1 89 ? 17.399 -3.038 -30.290 1.00 74.06 89 GLU A O 1
ATOM 664 N N . PRO A 1 90 ? 15.959 -4.568 -31.134 1.00 74.06 90 PRO A N 1
ATOM 665 C CA . PRO A 1 90 ? 14.807 -3.993 -30.462 1.00 74.06 90 PRO A CA 1
ATOM 666 C C . PRO A 1 90 ? 15.078 -4.000 -28.958 1.00 74.06 90 PRO A C 1
ATOM 668 O O . PRO A 1 90 ? 15.354 -5.047 -28.371 1.00 74.06 90 PRO A O 1
ATOM 671 N N . GLN A 1 91 ? 15.034 -2.818 -28.339 1.00 75.25 91 GLN A N 1
ATOM 672 C CA . GLN A 1 91 ? 15.086 -2.730 -26.885 1.00 75.25 91 GLN A CA 1
ATOM 673 C C . GLN A 1 91 ? 13.897 -3.520 -26.322 1.00 75.25 91 GLN A C 1
ATOM 675 O O . GLN A 1 91 ? 12.809 -3.439 -26.900 1.00 75.25 91 GLN A O 1
ATOM 680 N N . PRO A 1 92 ? 14.083 -4.290 -25.234 1.00 77.50 92 PRO A N 1
ATOM 681 C CA . PRO A 1 92 ? 12.961 -4.947 -24.582 1.00 77.50 92 PRO A CA 1
ATOM 682 C C . PRO A 1 92 ? 11.907 -3.890 -24.245 1.00 77.50 92 PRO A C 1
ATOM 684 O O . PRO A 1 92 ? 12.249 -2.823 -23.726 1.00 77.50 92 PRO A O 1
ATOM 687 N N . GLU A 1 93 ? 10.644 -4.165 -24.579 1.00 77.44 93 GLU A N 1
ATOM 688 C CA . GLU A 1 93 ? 9.543 -3.315 -24.131 1.00 77.44 93 GLU A CA 1
ATOM 689 C C . GLU A 1 93 ? 9.623 -3.178 -22.602 1.00 77.44 93 GLU A C 1
ATOM 691 O O . GLU A 1 93 ? 9.904 -4.171 -21.919 1.00 77.44 93 GLU A O 1
ATOM 696 N N . PRO A 1 94 ? 9.430 -1.965 -22.053 1.00 76.38 94 PRO A N 1
ATOM 697 C CA . PRO A 1 94 ? 9.393 -1.792 -20.610 1.00 76.38 94 PRO A CA 1
ATOM 698 C C . PRO A 1 94 ? 8.288 -2.684 -20.036 1.00 76.38 94 PRO A C 1
ATOM 700 O O . PRO A 1 94 ? 7.169 -2.696 -20.554 1.00 76.38 94 PRO A O 1
ATOM 703 N N . GLU A 1 95 ? 8.602 -3.435 -18.977 1.00 78.69 95 GLU A N 1
ATOM 704 C CA . GLU A 1 95 ? 7.574 -4.156 -18.227 1.00 78.69 95 GLU A CA 1
ATOM 705 C C . GLU A 1 95 ? 6.482 -3.170 -17.780 1.00 78.69 95 GLU A C 1
ATOM 707 O O . GLU A 1 95 ? 6.805 -2.038 -17.397 1.00 78.69 95 GLU A O 1
ATOM 712 N N . PRO A 1 96 ? 5.196 -3.566 -17.838 1.00 75.69 96 PRO A N 1
ATOM 713 C CA . PRO A 1 96 ? 4.117 -2.715 -17.368 1.00 75.69 96 PRO A CA 1
ATOM 714 C C . PRO A 1 96 ? 4.343 -2.383 -15.892 1.00 75.69 96 PRO A C 1
ATOM 716 O O . PRO A 1 96 ? 4.587 -3.270 -15.071 1.00 75.69 96 PRO A O 1
ATOM 719 N N . GLU A 1 97 ? 4.269 -1.095 -15.564 1.00 76.81 97 GLU A N 1
ATOM 720 C CA . GLU A 1 97 ? 4.340 -0.632 -14.182 1.00 76.81 97 GLU A CA 1
ATOM 721 C C . GLU A 1 97 ? 3.177 -1.271 -13.397 1.00 76.81 97 GLU A C 1
ATOM 723 O O . GLU A 1 97 ? 2.045 -1.272 -13.897 1.00 76.81 97 GLU A O 1
ATOM 728 N N . PRO A 1 98 ? 3.419 -1.874 -12.216 1.00 70.88 98 PRO A N 1
ATOM 729 C CA . PRO A 1 98 ? 2.357 -2.531 -11.469 1.00 70.88 98 PRO A CA 1
ATOM 730 C C . PRO A 1 98 ? 1.288 -1.505 -11.085 1.00 70.88 98 PRO A C 1
ATOM 732 O O . PRO A 1 98 ? 1.591 -0.485 -10.464 1.00 70.88 98 PRO A O 1
ATOM 735 N N . GLU A 1 99 ? 0.033 -1.779 -11.448 1.00 76.06 99 GLU A N 1
ATOM 736 C CA . GLU A 1 99 ? -1.087 -0.946 -11.018 1.00 76.06 99 GLU A CA 1
ATOM 737 C C . GLU A 1 99 ? -1.163 -0.932 -9.480 1.00 76.06 99 GLU A C 1
ATOM 739 O O . GLU A 1 99 ? -1.005 -1.984 -8.848 1.00 76.06 99 GLU A O 1
ATOM 744 N N . PRO A 1 100 ? -1.398 0.235 -8.850 1.00 80.00 100 PRO A N 1
ATOM 745 C CA . PRO A 1 100 ? -1.519 0.309 -7.404 1.00 80.00 100 PRO A CA 1
ATOM 746 C C . PRO A 1 100 ? -2.711 -0.531 -6.934 1.00 80.00 100 PRO A C 1
ATOM 748 O O . PRO A 1 100 ? -3.833 -0.387 -7.423 1.00 80.00 100 PRO A O 1
ATOM 751 N N . ALA A 1 101 ? -2.467 -1.412 -5.964 1.00 86.44 101 ALA A N 1
ATOM 752 C CA . ALA A 1 101 ? -3.518 -2.223 -5.374 1.00 86.44 101 ALA A CA 1
ATOM 753 C C . ALA A 1 101 ? -4.500 -1.331 -4.598 1.00 86.44 101 ALA A C 1
ATOM 755 O O . ALA A 1 101 ? -4.111 -0.541 -3.737 1.00 86.44 101 ALA A O 1
ATOM 756 N N . THR A 1 102 ? -5.791 -1.479 -4.889 1.00 89.38 102 THR A N 1
ATOM 757 C CA . THR A 1 102 ? -6.865 -0.719 -4.238 1.00 89.38 102 THR A CA 1
ATOM 758 C C . THR A 1 102 ? -7.547 -1.567 -3.169 1.00 89.38 102 THR A C 1
ATOM 760 O O . THR A 1 102 ? -7.552 -2.797 -3.249 1.00 89.38 102 THR A O 1
ATOM 763 N N . LEU A 1 103 ? -8.103 -0.930 -2.134 1.00 91.25 103 LEU A N 1
ATOM 764 C CA . LEU A 1 103 ? -8.763 -1.644 -1.038 1.00 91.25 103 LEU A CA 1
ATOM 765 C C . LEU A 1 103 ? -10.067 -2.302 -1.527 1.00 91.25 103 LEU A C 1
ATOM 767 O O . LEU A 1 103 ? -10.999 -1.607 -1.940 1.00 91.25 103 LEU A O 1
ATOM 771 N N . ASP A 1 104 ? -10.135 -3.632 -1.450 1.00 91.50 104 ASP A N 1
ATOM 772 C CA . ASP A 1 104 ? -11.256 -4.446 -1.937 1.00 91.50 104 ASP A CA 1
ATOM 773 C C . ASP A 1 104 ? -12.269 -4.756 -0.824 1.00 91.50 104 ASP A C 1
ATOM 775 O O . ASP A 1 104 ? -13.471 -4.599 -1.021 1.00 91.50 104 ASP A O 1
ATOM 779 N N . SER A 1 105 ? -11.809 -5.167 0.364 1.00 91.50 105 SER A N 1
ATOM 780 C CA . SER A 1 105 ? -12.681 -5.407 1.529 1.00 91.50 105 SER A CA 1
ATOM 781 C C . SER A 1 105 ? -11.925 -5.414 2.862 1.00 91.50 105 SER A C 1
ATOM 783 O O . SER A 1 105 ? -10.702 -5.531 2.905 1.00 91.50 105 SER A O 1
ATOM 785 N N . VAL A 1 106 ? -12.665 -5.308 3.971 1.00 94.00 106 VAL A N 1
ATOM 786 C CA . VAL A 1 106 ? -12.142 -5.402 5.346 1.00 94.00 106 VAL A CA 1
ATOM 787 C C . VAL A 1 106 ? -12.899 -6.495 6.096 1.00 94.00 106 VAL A C 1
ATOM 789 O O . VAL A 1 106 ? -14.115 -6.623 5.956 1.00 94.00 106 VAL A O 1
ATOM 792 N N . SER A 1 107 ? -12.196 -7.296 6.897 1.00 93.31 107 SER A N 1
ATOM 793 C CA . SER A 1 107 ? -12.791 -8.396 7.662 1.00 93.31 107 SER A CA 1
ATOM 794 C C . SER A 1 107 ? -12.165 -8.563 9.046 1.00 93.31 107 SER A C 1
ATOM 796 O O . SER A 1 107 ? -10.995 -8.250 9.266 1.00 93.31 107 SER A O 1
ATOM 798 N N . ILE A 1 108 ? -12.957 -9.076 9.991 1.00 94.25 108 ILE A N 1
ATOM 799 C CA . ILE A 1 108 ? -12.480 -9.467 11.322 1.00 94.25 108 ILE A CA 1
ATOM 800 C C . ILE A 1 108 ? -11.856 -10.863 11.209 1.00 94.25 108 ILE A C 1
ATOM 802 O O . ILE A 1 108 ? -12.573 -11.847 11.027 1.00 94.25 108 ILE A O 1
ATOM 806 N N . ALA A 1 109 ? -10.534 -10.956 11.339 1.00 94.38 109 ALA A N 1
ATOM 807 C CA . ALA A 1 109 ? -9.811 -12.227 11.340 1.00 94.38 109 ALA A CA 1
ATOM 808 C C . ALA A 1 109 ? -9.843 -12.910 12.718 1.00 94.38 109 ALA A C 1
ATOM 810 O O . ALA A 1 109 ? -9.896 -14.136 12.806 1.00 94.38 109 ALA A O 1
ATOM 811 N N . ALA A 1 110 ? -9.855 -12.122 13.797 1.00 94.12 110 ALA A N 1
ATOM 812 C CA . ALA A 1 110 ? -10.041 -12.603 15.163 1.00 94.12 110 ALA A CA 1
ATOM 813 C C . ALA A 1 110 ? -10.919 -11.630 15.954 1.00 94.12 110 ALA A C 1
ATOM 815 O O . ALA A 1 110 ? -10.726 -10.416 15.888 1.00 94.12 110 ALA A O 1
ATOM 816 N N . ALA A 1 111 ? -11.889 -12.160 16.701 1.00 91.38 111 ALA A N 1
ATOM 817 C CA . ALA A 1 111 ? -12.731 -11.355 17.580 1.00 91.38 111 ALA A CA 1
ATOM 818 C C . ALA A 1 111 ? -11.947 -10.897 18.831 1.00 91.38 111 ALA A C 1
ATOM 820 O O . ALA A 1 111 ? -11.043 -11.613 19.267 1.00 91.38 111 ALA A O 1
ATOM 821 N N . PRO A 1 112 ? -12.308 -9.756 19.450 1.00 92.88 112 PRO A N 1
ATOM 822 C CA . PRO A 1 112 ? -11.716 -9.335 20.715 1.00 92.88 112 PRO A CA 1
ATOM 823 C C . PRO A 1 112 ? -11.967 -10.355 21.826 1.00 92.88 112 PRO A C 1
ATOM 825 O O . PRO A 1 112 ? -12.966 -11.079 21.830 1.00 92.88 112 PRO A O 1
ATOM 828 N N . GLN A 1 113 ? -11.091 -10.359 22.827 1.00 93.31 113 GLN A N 1
ATOM 829 C CA . GLN A 1 113 ? -11.217 -11.237 23.994 1.00 93.31 113 GLN A CA 1
ATOM 830 C C . GLN A 1 113 ? -12.441 -10.889 24.849 1.00 93.31 113 GLN A C 1
ATOM 832 O O . GLN A 1 113 ? -13.042 -11.770 25.469 1.00 93.31 113 GLN A O 1
ATOM 837 N N . LYS A 1 114 ? -12.834 -9.611 24.867 1.00 90.88 114 LYS A N 1
ATOM 838 C CA . LYS A 1 114 ? -14.006 -9.121 25.591 1.00 90.88 114 LYS A CA 1
ATOM 839 C C . LYS A 1 114 ? -15.169 -8.904 24.624 1.00 90.88 114 LYS A C 1
ATOM 841 O O . LYS A 1 114 ? -15.106 -8.091 23.714 1.00 90.88 114 LYS A O 1
ATOM 846 N N . THR A 1 115 ? -16.255 -9.644 24.835 1.00 88.19 115 THR A N 1
ATOM 847 C CA . THR A 1 115 ? -17.484 -9.568 24.013 1.00 88.19 115 THR A CA 1
ATOM 848 C C . THR A 1 115 ? -18.745 -9.299 24.838 1.00 88.19 115 THR A C 1
ATOM 850 O O . THR A 1 115 ? -19.854 -9.224 24.302 1.00 88.19 115 THR A O 1
ATOM 853 N N . VAL A 1 116 ? -18.571 -9.148 26.152 1.00 87.31 116 VAL A N 1
ATOM 854 C CA . VAL A 1 116 ? -19.611 -8.833 27.130 1.00 87.31 116 VAL A CA 1
ATOM 855 C C . VAL A 1 116 ? -19.170 -7.588 27.877 1.00 87.31 116 VAL A C 1
ATOM 857 O O . VAL A 1 116 ? -18.063 -7.553 28.417 1.00 87.31 116 VAL A O 1
ATOM 860 N N . TYR A 1 117 ? -20.051 -6.597 27.910 1.00 88.25 117 TYR A N 1
ATOM 861 C CA . TYR A 1 117 ? -19.794 -5.301 28.522 1.00 88.25 117 TYR A CA 1
ATOM 862 C C . TYR A 1 117 ? -20.867 -4.982 29.560 1.00 88.25 117 TYR A C 1
ATOM 864 O O . TYR A 1 117 ? -21.962 -5.553 29.550 1.00 88.25 117 TYR A O 1
ATOM 872 N N . THR A 1 118 ? -20.539 -4.088 30.477 1.00 88.94 118 THR A N 1
ATOM 873 C CA . THR A 1 118 ? -21.493 -3.428 31.373 1.00 88.94 118 THR A CA 1
ATOM 874 C C . THR A 1 118 ? -21.752 -2.021 30.841 1.00 88.94 118 THR A C 1
ATOM 876 O O . THR A 1 118 ? -20.874 -1.436 30.204 1.00 88.94 118 THR A O 1
ATOM 879 N N . GLU A 1 119 ? -22.951 -1.485 31.052 1.00 88.62 119 GLU A N 1
ATOM 880 C CA . GLU A 1 119 ? -23.273 -0.110 30.665 1.00 88.62 119 GLU A CA 1
ATOM 881 C C . GLU A 1 119 ? -22.236 0.880 31.225 1.00 88.62 119 GLU A C 1
ATOM 883 O O . GLU A 1 119 ? -21.852 0.813 32.394 1.00 88.62 119 GLU A O 1
ATOM 888 N N . GLY A 1 120 ? -21.752 1.779 30.368 1.00 89.69 120 GLY A N 1
ATOM 889 C CA . GLY A 1 120 ? -20.713 2.752 30.704 1.00 89.69 120 GLY A CA 1
ATOM 890 C C . GLY A 1 120 ? -19.275 2.294 30.421 1.00 89.69 120 GLY A C 1
ATOM 891 O O . GLY A 1 120 ? -18.359 3.111 30.509 1.00 89.69 120 GLY A O 1
ATOM 892 N N . GLU A 1 121 ? -19.041 1.032 30.048 1.00 90.31 121 GLU A N 1
ATOM 893 C CA . GLU A 1 121 ? -17.711 0.570 29.629 1.00 90.31 121 GLU A CA 1
ATOM 894 C C . GLU A 1 121 ? -17.396 0.971 28.182 1.00 90.31 121 GLU A C 1
ATOM 896 O O . GLU A 1 121 ? -18.262 0.935 27.313 1.00 90.31 121 GLU A O 1
ATOM 901 N N . THR A 1 122 ? -16.139 1.303 27.889 1.00 92.31 122 THR A N 1
ATOM 902 C CA . THR A 1 122 ? -15.674 1.524 26.512 1.00 92.31 122 THR A CA 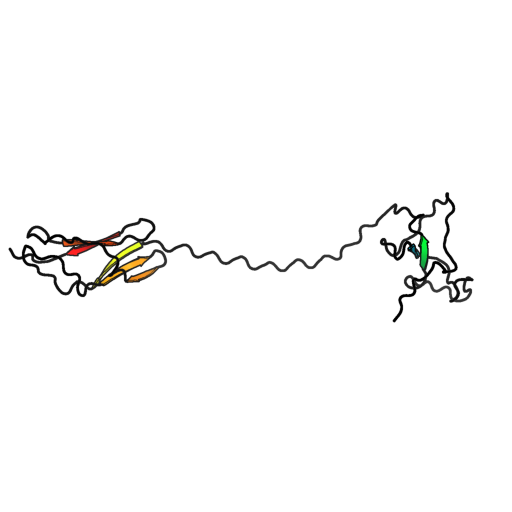1
ATOM 903 C C . THR A 1 122 ? -15.287 0.208 25.842 1.00 92.31 122 THR A C 1
ATOM 905 O O . THR A 1 122 ? -14.879 -0.747 26.510 1.00 92.31 122 THR A O 1
ATOM 908 N N . PHE A 1 123 ? -15.381 0.164 24.511 1.00 92.88 123 PHE A N 1
ATOM 909 C CA . PHE A 1 123 ? -14.927 -0.980 23.724 1.00 92.88 123 PHE A CA 1
ATOM 910 C C . PHE A 1 123 ? -13.441 -1.281 23.981 1.00 92.88 123 PHE A C 1
ATOM 912 O O . PHE A 1 123 ? -12.615 -0.372 24.059 1.00 92.88 123 PHE A O 1
ATOM 919 N N . ASP A 1 124 ? -13.123 -2.569 24.111 1.00 92.81 124 ASP A N 1
ATOM 920 C CA . ASP A 1 124 ? -11.767 -3.074 24.334 1.00 92.81 124 ASP A CA 1
ATOM 921 C C . ASP A 1 124 ? -11.364 -3.938 23.128 1.00 92.81 124 ASP A C 1
ATOM 923 O O . ASP A 1 124 ? -11.871 -5.057 22.996 1.00 92.81 124 ASP A O 1
ATOM 927 N N . PRO A 1 125 ? -10.492 -3.435 22.233 1.00 93.38 125 PRO A N 1
ATOM 928 C CA . PRO A 1 125 ? -10.067 -4.159 21.041 1.00 93.38 125 PRO A CA 1
ATOM 929 C C . PRO A 1 125 ? -9.024 -5.250 21.336 1.00 93.38 125 PRO A C 1
ATOM 931 O O . PRO A 1 125 ? -8.553 -5.894 20.399 1.00 93.38 125 PRO A O 1
ATOM 934 N N . ALA A 1 126 ? -8.620 -5.474 22.592 1.00 94.56 126 ALA A N 1
ATOM 935 C CA . ALA A 1 126 ? -7.574 -6.437 22.923 1.00 94.56 126 ALA A CA 1
ATOM 936 C C . ALA A 1 126 ? -7.868 -7.846 22.370 1.00 94.56 126 ALA A C 1
ATOM 938 O O . ALA A 1 126 ? -8.915 -8.453 22.615 1.00 94.56 126 ALA A O 1
ATOM 939 N N . GLY A 1 127 ? -6.902 -8.370 21.610 1.00 92.50 127 GLY A N 1
ATOM 940 C CA . GLY A 1 127 ? -6.978 -9.666 20.932 1.00 92.50 127 GLY A CA 1
ATOM 941 C C . GLY A 1 127 ? -7.790 -9.684 19.634 1.00 92.50 127 GLY A C 1
ATOM 942 O O . GLY A 1 127 ? -7.866 -10.736 19.005 1.00 92.50 127 GLY A O 1
ATOM 943 N N . MET A 1 128 ? -8.363 -8.553 19.214 1.00 94.88 128 MET A N 1
ATOM 944 C CA . MET A 1 128 ? -8.958 -8.413 17.887 1.00 94.88 128 MET A CA 1
ATOM 945 C C . MET A 1 128 ? -7.863 -8.368 16.819 1.00 94.88 128 MET A C 1
ATOM 947 O O . MET A 1 128 ? -6.820 -7.756 17.034 1.00 94.88 128 MET A O 1
ATOM 951 N N . ALA A 1 129 ? -8.128 -8.971 15.661 1.00 95.56 129 ALA A N 1
ATOM 952 C CA . ALA A 1 129 ? -7.302 -8.823 14.468 1.00 95.56 129 ALA A CA 1
ATOM 953 C C . ALA A 1 129 ? -8.185 -8.471 13.269 1.00 95.56 129 ALA A C 1
ATOM 955 O O . ALA A 1 129 ? -9.211 -9.122 13.038 1.00 95.56 129 ALA A O 1
ATOM 956 N N . VAL A 1 130 ? -7.786 -7.457 12.506 1.00 95.81 130 VAL A N 1
ATOM 957 C CA . VAL A 1 130 ? -8.513 -6.952 11.338 1.00 95.81 130 VAL A CA 1
ATOM 958 C C . VAL A 1 130 ? -7.624 -7.050 10.109 1.00 95.81 130 VAL A C 1
ATOM 960 O O . VAL A 1 130 ? -6.469 -6.632 10.131 1.00 95.81 130 VAL A O 1
ATOM 963 N N . GLN A 1 131 ? -8.172 -7.600 9.030 1.00 95.69 131 GLN A N 1
ATOM 964 C CA . GLN A 1 131 ? -7.465 -7.775 7.768 1.00 95.69 131 GLN A CA 1
ATOM 965 C C . GLN A 1 131 ? -8.131 -6.976 6.654 1.00 95.69 131 GLN A C 1
ATOM 967 O O . GLN A 1 131 ? -9.352 -7.037 6.478 1.00 95.69 131 GLN A O 1
ATOM 972 N N . ALA A 1 132 ? -7.306 -6.274 5.886 1.00 94.19 132 ALA A N 1
ATOM 973 C CA . ALA A 1 132 ? -7.668 -5.664 4.618 1.00 94.19 132 ALA A CA 1
ATOM 974 C C . ALA A 1 132 ? -7.288 -6.610 3.479 1.00 94.19 132 ALA A C 1
ATOM 976 O O . ALA A 1 132 ? -6.167 -7.119 3.437 1.00 94.19 132 ALA A O 1
ATOM 977 N N . LYS A 1 133 ? -8.221 -6.837 2.559 1.00 93.56 133 LYS A N 1
ATOM 978 C CA . LYS A 1 133 ? -7.985 -7.532 1.298 1.00 93.56 133 LYS A CA 1
ATOM 979 C C . LYS A 1 133 ? -7.926 -6.501 0.179 1.00 93.56 133 LYS A C 1
ATOM 981 O O . LYS A 1 133 ? -8.776 -5.611 0.117 1.00 93.56 133 LYS A O 1
ATOM 986 N N . TRP A 1 134 ? -6.939 -6.636 -0.693 1.00 92.50 134 TRP A N 1
ATOM 987 C CA . TRP A 1 134 ? -6.674 -5.709 -1.789 1.00 92.50 134 TRP A CA 1
ATOM 988 C C . TRP A 1 134 ? -7.063 -6.313 -3.143 1.00 92.50 134 TRP A C 1
ATOM 990 O O . TRP A 1 134 ? -7.237 -7.527 -3.276 1.00 92.50 134 TRP A O 1
ATOM 1000 N N . SER A 1 135 ? -7.199 -5.462 -4.161 1.00 90.19 135 SER A N 1
ATOM 1001 C CA . SER A 1 135 ? -7.605 -5.857 -5.515 1.00 90.19 135 SER A CA 1
ATOM 1002 C C . SER A 1 135 ? -6.607 -6.783 -6.217 1.00 90.19 135 SER A C 1
ATOM 1004 O O . SER A 1 135 ? -6.996 -7.530 -7.110 1.00 90.19 135 SER A O 1
ATOM 1006 N N . ASP A 1 136 ? -5.340 -6.772 -5.802 1.00 89.38 136 ASP A N 1
ATOM 1007 C CA . ASP A 1 136 ? -4.295 -7.695 -6.267 1.00 89.38 136 ASP A CA 1
ATOM 1008 C C . ASP A 1 136 ? -4.355 -9.076 -5.575 1.00 89.38 136 ASP A C 1
ATOM 1010 O O . ASP A 1 136 ? -3.565 -9.972 -5.873 1.00 89.38 136 ASP A O 1
ATOM 1014 N N . GLY A 1 137 ? -5.304 -9.265 -4.651 1.00 89.81 137 GLY A N 1
ATOM 1015 C CA . GLY A 1 137 ? -5.475 -10.480 -3.860 1.00 89.81 137 GLY A CA 1
ATOM 1016 C C . GLY A 1 137 ? -4.590 -10.555 -2.616 1.00 89.81 137 GLY A C 1
ATOM 1017 O O . GLY A 1 137 ? -4.727 -11.514 -1.851 1.00 89.81 137 GLY A O 1
ATOM 1018 N N . SER A 1 138 ? -3.719 -9.571 -2.381 1.00 91.62 138 SER A N 1
ATOM 1019 C CA . SER A 1 138 ? -2.918 -9.495 -1.164 1.00 91.62 138 SER A CA 1
ATOM 1020 C C . SER A 1 138 ? -3.792 -9.206 0.062 1.00 91.62 138 SER A C 1
ATOM 1022 O O . SER A 1 138 ? -4.916 -8.699 -0.031 1.00 91.62 138 SER A O 1
ATOM 1024 N N . VAL A 1 139 ? -3.279 -9.581 1.234 1.00 94.88 139 VAL A N 1
ATOM 1025 C CA . VAL A 1 139 ? -3.949 -9.394 2.524 1.00 94.88 139 VAL A CA 1
ATOM 1026 C C . VAL A 1 139 ? -2.972 -8.747 3.494 1.00 94.88 139 VAL A C 1
ATOM 1028 O O . VAL A 1 139 ? -1.833 -9.199 3.623 1.00 94.88 139 VAL A O 1
ATOM 1031 N N . THR A 1 140 ? -3.416 -7.706 4.193 1.00 94.31 140 THR A N 1
ATOM 1032 C CA . THR A 1 140 ? -2.597 -6.949 5.149 1.00 94.31 140 THR A CA 1
ATOM 1033 C C . THR A 1 140 ? -3.295 -6.855 6.498 1.00 94.31 140 THR A C 1
ATOM 1035 O O . THR A 1 140 ? -4.517 -6.723 6.568 1.00 94.31 140 THR A O 1
ATOM 1038 N N . ASP A 1 141 ? -2.512 -6.933 7.573 1.00 96.12 141 ASP A N 1
ATOM 1039 C CA . ASP A 1 141 ? -2.987 -6.650 8.925 1.00 96.12 141 ASP A CA 1
ATOM 1040 C C . ASP A 1 141 ? -3.120 -5.135 9.112 1.00 96.12 141 ASP A C 1
ATOM 1042 O O . ASP A 1 141 ? -2.136 -4.407 9.006 1.00 96.12 141 ASP A O 1
ATOM 1046 N N . VAL A 1 142 ? -4.344 -4.681 9.381 1.00 95.69 142 VAL A N 1
ATOM 1047 C CA . VAL A 1 142 ? -4.694 -3.264 9.575 1.00 95.69 142 VAL A CA 1
ATOM 1048 C C . VAL A 1 142 ? -5.206 -2.997 10.988 1.00 95.69 142 VAL A C 1
ATOM 1050 O O . VAL A 1 142 ? -5.792 -1.953 11.260 1.00 95.69 142 VAL A O 1
ATOM 1053 N N . THR A 1 143 ? -4.992 -3.928 11.922 1.00 94.88 143 THR A N 1
ATOM 1054 C CA . THR A 1 143 ? -5.514 -3.863 13.299 1.00 94.88 143 THR A CA 1
ATOM 1055 C C . THR A 1 143 ? -5.150 -2.563 14.020 1.00 94.88 143 THR A C 1
ATOM 1057 O O . THR A 1 143 ? -5.943 -2.058 14.809 1.00 94.88 143 THR A O 1
ATOM 1060 N N . GLY A 1 144 ? -3.970 -1.999 13.750 1.00 93.44 144 GLY A N 1
ATOM 1061 C CA . GLY A 1 144 ? -3.518 -0.737 14.348 1.00 93.44 144 GLY A CA 1
ATOM 1062 C C . GLY A 1 144 ? -4.043 0.531 13.665 1.00 93.44 144 GLY A C 1
ATOM 1063 O O . GLY A 1 144 ? -3.808 1.624 14.170 1.00 93.44 144 GLY A O 1
ATOM 1064 N N . GLU A 1 145 ? -4.728 0.399 12.530 1.00 92.81 145 GLU A N 1
ATOM 1065 C CA . GLU A 1 145 ? -5.131 1.513 11.660 1.00 92.81 145 GLU A CA 1
ATOM 1066 C C . GLU A 1 145 ? -6.655 1.668 11.557 1.00 92.81 145 GLU A C 1
ATOM 1068 O O . GLU A 1 145 ? -7.158 2.565 10.877 1.00 92.81 145 GLU A O 1
ATOM 1073 N N . VAL A 1 146 ? -7.414 0.796 12.224 1.00 93.50 146 VAL A N 1
ATOM 1074 C CA . VAL A 1 146 ? -8.874 0.868 12.224 1.00 93.50 146 VAL A CA 1
ATOM 1075 C C . VAL A 1 146 ? -9.396 1.991 13.116 1.00 93.50 146 VAL A C 1
ATOM 1077 O O . VAL A 1 146 ? -8.857 2.298 14.177 1.00 93.50 146 VAL A O 1
ATOM 1080 N N . SER A 1 147 ? -10.516 2.565 12.701 1.00 92.06 147 SER A N 1
ATOM 1081 C CA . SER A 1 147 ? -11.329 3.489 13.481 1.00 92.06 147 SER A CA 1
ATOM 1082 C C . SER A 1 147 ? -12.553 2.770 14.034 1.00 92.06 147 SER A C 1
ATOM 1084 O O . SER A 1 147 ? -13.175 1.956 13.352 1.00 92.06 147 SER A O 1
ATOM 1086 N N . TYR A 1 148 ? -12.912 3.086 15.272 1.00 92.38 148 TYR A N 1
ATOM 1087 C CA . TYR A 1 148 ? -14.069 2.526 15.958 1.00 92.38 148 TYR A CA 1
ATOM 1088 C C . TYR A 1 148 ? -14.608 3.516 16.986 1.00 92.38 148 TYR A C 1
ATOM 1090 O O . TYR A 1 148 ? -13.965 4.510 17.327 1.00 92.38 148 TYR A O 1
ATOM 1098 N N . ARG A 1 149 ? -15.809 3.231 17.490 1.00 88.94 149 ARG A N 1
ATOM 1099 C CA . ARG A 1 149 ? -16.462 4.050 18.510 1.00 88.94 149 ARG A CA 1
ATOM 1100 C C . ARG A 1 149 ? -15.670 4.054 19.822 1.00 88.94 149 ARG A C 1
ATOM 1102 O O . ARG A 1 149 ? -15.388 2.990 20.369 1.00 88.94 149 ARG A O 1
ATOM 1109 N N . THR A 1 150 ? -15.391 5.239 20.363 1.00 89.44 150 THR A N 1
ATOM 1110 C CA . THR A 1 150 ? -14.673 5.407 21.642 1.00 89.44 150 THR A CA 1
ATOM 1111 C C . THR A 1 150 ? -15.566 5.820 22.810 1.00 89.44 150 THR A C 1
ATOM 1113 O O . THR A 1 150 ? -15.106 5.833 23.950 1.00 89.44 150 THR A O 1
ATOM 1116 N N . GLU A 1 151 ? -16.834 6.162 22.563 1.00 89.75 151 GLU A N 1
ATOM 1117 C CA . GLU A 1 151 ? -17.759 6.485 23.652 1.00 89.75 151 GLU A CA 1
ATOM 1118 C C . GLU A 1 151 ? -18.130 5.240 24.475 1.00 89.75 151 GLU A C 1
ATOM 1120 O O . GLU A 1 151 ? -18.152 4.124 23.942 1.00 89.75 151 GLU A O 1
ATOM 1125 N N . PRO A 1 152 ? -18.482 5.429 25.760 1.00 90.62 152 PRO A N 1
ATOM 1126 C CA . PRO A 1 152 ? -19.062 4.381 26.587 1.00 90.62 152 PRO A CA 1
ATOM 1127 C C . PRO A 1 152 ? -20.242 3.680 25.907 1.00 90.62 152 PRO A C 1
ATOM 1129 O O . PRO A 1 152 ? -21.121 4.322 25.325 1.00 90.62 152 PRO A O 1
ATOM 1132 N N . LEU A 1 153 ? -20.265 2.355 26.004 1.00 90.56 153 LEU A N 1
ATOM 1133 C CA . LEU A 1 153 ? -21.329 1.519 25.476 1.00 90.56 153 LEU A CA 1
ATOM 1134 C C . LEU A 1 153 ? -22.564 1.620 26.373 1.00 90.56 153 LEU A C 1
ATOM 1136 O O . LEU A 1 153 ? -22.484 1.508 27.598 1.00 90.56 153 LEU A O 1
ATOM 1140 N N . THR A 1 154 ? -23.713 1.801 25.738 1.00 88.94 154 THR A N 1
ATOM 1141 C CA . THR A 1 154 ? -25.036 1.798 26.364 1.00 88.94 154 THR A CA 1
ATOM 1142 C C . THR A 1 154 ? -25.774 0.504 26.018 1.00 88.94 154 THR A C 1
ATOM 1144 O O . THR A 1 154 ? -25.357 -0.249 25.135 1.00 88.94 154 THR A O 1
ATOM 1147 N N . THR A 1 155 ? -26.866 0.204 26.723 1.00 85.00 155 THR A N 1
ATOM 1148 C CA . THR A 1 155 ? -27.608 -1.061 26.552 1.00 85.00 155 THR A CA 1
ATOM 1149 C C . THR A 1 155 ? -28.253 -1.234 25.170 1.00 85.00 155 THR A C 1
ATOM 1151 O O . THR A 1 155 ? -28.524 -2.363 24.761 1.00 85.00 155 THR A O 1
ATOM 1154 N N . ASP A 1 156 ? -28.450 -0.150 24.418 1.00 86.38 156 ASP A N 1
ATOM 1155 C CA . ASP A 1 156 ? -28.921 -0.141 23.027 1.00 86.38 156 ASP A CA 1
ATOM 1156 C C . ASP A 1 156 ? -27.831 -0.495 21.996 1.00 86.38 156 ASP A C 1
ATOM 1158 O O . ASP A 1 156 ? -28.145 -0.862 20.860 1.00 86.38 156 ASP A O 1
ATOM 1162 N N . VAL A 1 157 ? -26.550 -0.457 22.379 1.00 84.19 157 VAL A N 1
ATOM 1163 C CA . VAL A 1 157 ? -25.433 -0.762 21.477 1.00 84.19 157 VAL A CA 1
ATOM 1164 C C . VAL A 1 157 ? -25.191 -2.267 21.435 1.00 84.19 157 VAL A C 1
ATOM 1166 O O . VAL A 1 157 ? -24.589 -2.858 22.327 1.00 84.19 157 VAL A O 1
ATOM 1169 N N . THR A 1 158 ? -25.637 -2.901 20.352 1.00 84.19 158 THR A N 1
ATOM 1170 C CA . THR A 1 158 ? -25.479 -4.352 20.129 1.00 84.19 158 THR A CA 1
ATOM 1171 C C . THR A 1 158 ? -24.347 -4.701 19.157 1.00 84.19 158 THR A C 1
ATOM 1173 O O . THR A 1 158 ? -23.986 -5.868 19.002 1.00 84.19 158 THR A O 1
ATOM 1176 N N . SER A 1 159 ? -23.734 -3.703 18.521 1.00 86.31 159 SER A N 1
ATOM 1177 C CA . SER A 1 159 ? -22.579 -3.870 17.636 1.00 86.31 159 SER A CA 1
ATOM 1178 C C . SER A 1 159 ? -21.725 -2.607 17.584 1.00 86.31 159 SER A C 1
ATOM 1180 O O . SER A 1 159 ? -22.255 -1.505 17.708 1.00 86.31 159 SER A O 1
ATOM 1182 N N . VAL A 1 160 ? -20.425 -2.767 17.342 1.00 89.19 160 VAL A N 1
ATOM 1183 C CA . VAL A 1 160 ? -19.488 -1.680 17.025 1.00 89.19 160 VAL A CA 1
ATOM 1184 C C . VAL A 1 160 ? -19.073 -1.837 15.570 1.00 89.19 160 VAL A C 1
ATOM 1186 O O . VAL A 1 160 ? -18.763 -2.937 15.105 1.00 89.19 160 VAL A O 1
ATOM 1189 N N . GLU A 1 161 ? -19.105 -0.725 14.849 1.00 90.94 161 GLU A N 1
ATOM 1190 C CA . GLU A 1 161 ? -18.562 -0.626 13.502 1.00 90.94 161 GLU A CA 1
ATOM 1191 C C . GLU A 1 161 ? -17.049 -0.407 13.579 1.00 90.94 161 GLU A C 1
ATOM 1193 O O . GLU A 1 161 ? -16.572 0.442 14.337 1.00 90.94 161 GLU A O 1
ATOM 1198 N N . ILE A 1 162 ? -16.313 -1.203 12.809 1.00 92.88 162 ILE A N 1
ATOM 1199 C CA . ILE A 1 162 ? -14.871 -1.097 12.627 1.00 92.88 162 ILE A CA 1
ATOM 1200 C C . ILE A 1 162 ? -14.636 -0.642 11.189 1.00 92.88 162 ILE A C 1
ATOM 1202 O O . ILE A 1 162 ? -15.012 -1.345 10.248 1.00 92.88 162 ILE A O 1
ATOM 1206 N N . SER A 1 163 ? -14.006 0.514 11.019 1.00 90.19 163 SER A N 1
ATOM 1207 C CA . SER A 1 163 ? -13.784 1.142 9.715 1.00 90.19 163 SER A CA 1
ATOM 1208 C C . SER A 1 163 ? -12.298 1.272 9.416 1.00 90.19 163 SER A C 1
ATOM 1210 O O . SER A 1 163 ? -11.509 1.586 10.303 1.00 90.19 163 SER A O 1
ATOM 1212 N N . TYR A 1 164 ? -11.914 1.074 8.161 1.00 91.88 164 TYR A N 1
ATOM 1213 C CA . TYR A 1 164 ? -10.553 1.294 7.679 1.00 91.88 164 TYR A CA 1
ATOM 1214 C C . TYR A 1 164 ? -10.590 2.054 6.353 1.00 91.88 164 TYR A C 1
ATOM 1216 O O . TYR A 1 164 ? -11.386 1.740 5.464 1.00 91.88 164 TYR A O 1
ATOM 1224 N N . THR A 1 165 ? -9.716 3.050 6.225 1.00 88.12 165 THR A N 1
ATOM 1225 C CA . THR A 1 165 ? -9.619 3.896 5.034 1.00 88.12 165 THR A CA 1
ATOM 1226 C C . THR A 1 165 ? -8.186 3.876 4.530 1.00 88.12 165 THR A C 1
ATOM 1228 O O . THR A 1 165 ? -7.283 4.384 5.189 1.00 88.12 165 THR A O 1
ATOM 1231 N N . SER A 1 166 ? -7.994 3.312 3.340 1.00 82.81 166 SER A N 1
ATOM 1232 C CA . SER A 1 166 ? -6.750 3.453 2.581 1.00 82.81 166 SER A CA 1
ATOM 1233 C C . SER A 1 166 ? -6.660 4.860 1.969 1.00 82.81 166 SER A C 1
ATOM 1235 O O . SER A 1 166 ? -7.688 5.487 1.698 1.00 82.81 166 SER A O 1
ATOM 1237 N N . GLY A 1 167 ? -5.439 5.358 1.734 1.00 69.12 167 GLY A N 1
ATOM 1238 C CA . GLY A 1 167 ? -5.132 6.730 1.298 1.00 69.12 167 GLY A CA 1
ATOM 1239 C C . GLY A 1 167 ? -5.856 7.236 0.037 1.00 69.12 167 GLY A C 1
ATOM 1240 O O . GLY A 1 167 ? -5.881 8.440 -0.197 1.00 69.12 167 GLY A O 1
ATOM 1241 N N . GLU A 1 168 ? -6.505 6.362 -0.737 1.00 66.50 168 GLU A N 1
ATOM 1242 C CA . GLU A 1 168 ? -7.374 6.730 -1.868 1.00 66.50 168 GLU A CA 1
ATOM 1243 C C . GLU A 1 168 ? -8.840 7.045 -1.488 1.00 66.50 168 GLU A C 1
ATOM 1245 O O . GLU A 1 168 ? -9.692 7.184 -2.365 1.00 66.50 168 GLU A O 1
ATOM 1250 N N . ASN A 1 169 ? -9.178 7.185 -0.199 1.00 55.41 169 ASN A N 1
ATOM 1251 C CA . ASN A 1 169 ? -10.531 7.530 0.282 1.00 55.41 169 ASN A CA 1
ATOM 1252 C C . ASN A 1 169 ? -11.649 6.530 -0.094 1.00 55.41 169 ASN A C 1
ATOM 1254 O O . ASN A 1 169 ? -12.834 6.843 0.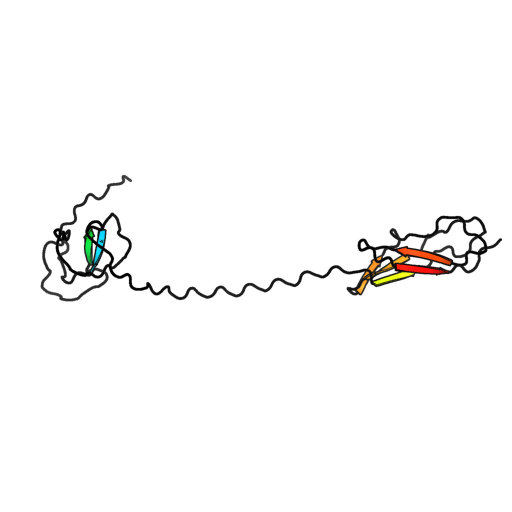042 1.00 55.41 169 ASN A O 1
ATOM 1258 N N . ARG A 1 170 ? -11.317 5.300 -0.503 1.00 66.19 170 ARG A N 1
ATOM 1259 C CA . ARG A 1 170 ? -12.279 4.186 -0.519 1.00 66.19 170 ARG A CA 1
ATOM 1260 C C . ARG A 1 170 ? -12.289 3.531 0.858 1.00 66.19 170 ARG A C 1
ATOM 1262 O O . ARG A 1 170 ? -11.544 2.591 1.110 1.00 66.19 170 ARG A O 1
ATOM 1269 N N . GLY A 1 171 ? -13.077 4.095 1.769 1.00 69.88 171 GLY A N 1
ATOM 1270 C CA . GLY A 1 171 ? -13.301 3.513 3.090 1.00 69.88 171 GLY A CA 1
ATOM 1271 C C . GLY A 1 171 ? -14.137 2.238 2.996 1.00 69.88 171 GLY A C 1
ATOM 1272 O O . GLY A 1 171 ? -15.108 2.184 2.243 1.00 69.88 171 GLY A O 1
ATOM 1273 N N . HIS A 1 172 ? -13.773 1.228 3.778 1.00 83.06 172 HIS A N 1
ATOM 1274 C CA . HIS A 1 172 ? -14.559 0.012 3.982 1.00 83.06 172 HIS A CA 1
ATOM 1275 C C . HIS A 1 172 ? -14.828 -0.170 5.474 1.00 83.06 172 HIS A C 1
ATOM 1277 O O . HIS A 1 172 ? -14.000 0.203 6.309 1.00 83.06 172 HIS A O 1
ATOM 1283 N N . SER A 1 173 ? -15.973 -0.757 5.817 1.00 83.06 173 SER A N 1
ATOM 1284 C CA . SER A 1 173 ? -16.310 -1.078 7.202 1.00 83.06 173 SER A CA 1
ATOM 1285 C C . SER A 1 173 ? -16.803 -2.511 7.359 1.00 83.06 173 SER A C 1
ATOM 1287 O O . SER A 1 173 ? -17.351 -3.127 6.444 1.00 83.06 173 SER A O 1
ATOM 1289 N N . THR A 1 174 ? -16.564 -3.059 8.545 1.00 85.50 174 THR A N 1
ATOM 1290 C CA . THR A 1 174 ? -17.083 -4.349 8.989 1.00 85.50 174 THR A CA 1
ATOM 1291 C C . THR A 1 174 ? -17.688 -4.191 10.378 1.00 85.50 174 THR A C 1
ATOM 1293 O O . THR A 1 174 ? -17.236 -3.385 11.190 1.00 85.50 174 THR A O 1
ATOM 1296 N N . PHE A 1 175 ? -18.717 -4.977 10.681 1.00 82.06 175 PHE A N 1
ATOM 1297 C CA . PHE A 1 175 ? -19.396 -4.917 11.972 1.00 82.06 175 PHE A CA 1
ATOM 1298 C C . PHE A 1 175 ? -18.907 -6.023 12.898 1.00 82.06 175 PHE A C 1
ATOM 1300 O O . PHE A 1 175 ? -18.825 -7.188 12.503 1.00 82.06 175 PHE A O 1
ATOM 1307 N N . LEU A 1 176 ? -18.679 -5.675 14.160 1.00 82.06 176 LEU A N 1
ATOM 1308 C CA . LEU A 1 176 ? -18.494 -6.629 15.241 1.00 82.06 176 LEU A CA 1
ATOM 1309 C C . LEU A 1 176 ? -19.737 -6.619 16.139 1.00 82.06 176 LEU A C 1
ATOM 1311 O O . LEU A 1 176 ? -20.132 -5.576 16.657 1.00 82.06 176 LEU A O 1
ATOM 1315 N N . ARG A 1 177 ? -20.375 -7.779 16.322 1.00 77.31 177 ARG A N 1
ATOM 1316 C CA . ARG A 1 177 ? -21.566 -7.920 17.177 1.00 77.31 177 ARG A CA 1
ATOM 1317 C C . ARG A 1 177 ? -21.171 -8.270 18.610 1.00 77.31 177 ARG A C 1
ATOM 1319 O O . ARG A 1 177 ? -20.394 -9.200 18.819 1.00 77.31 177 ARG A O 1
ATOM 1326 N N . PHE A 1 178 ? -21.777 -7.592 19.580 1.00 69.75 178 PHE A N 1
ATOM 1327 C CA . PHE A 1 178 ? -21.712 -7.951 20.997 1.00 69.75 178 PHE A CA 1
ATOM 1328 C C . PHE A 1 178 ? -23.012 -8.616 21.409 1.00 69.75 178 PHE A C 1
ATOM 1330 O O . PHE A 1 178 ? -24.097 -8.208 21.005 1.00 69.75 178 PHE A O 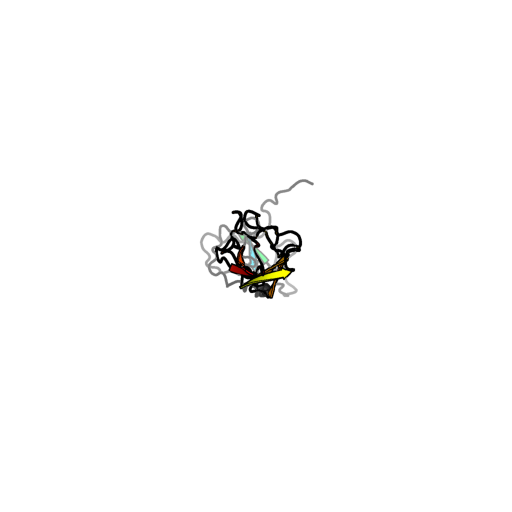1
ATOM 1337 N N . TYR A 1 179 ? -22.915 -9.635 22.253 1.00 59.44 179 TYR A N 1
ATOM 1338 C CA . TYR A 1 179 ? -24.090 -10.420 22.624 1.00 59.44 179 TYR A CA 1
ATOM 1339 C C . TYR A 1 179 ? -24.708 -9.991 23.959 1.00 59.44 179 TYR A C 1
ATOM 1341 O O . TYR A 1 179 ? -25.768 -10.505 24.318 1.00 59.44 179 TYR A O 1
ATOM 1349 N N . ARG A 1 180 ? -24.084 -9.068 24.715 1.00 59.31 180 ARG A N 1
ATOM 1350 C CA . ARG A 1 180 ? -24.651 -8.585 25.983 1.00 59.31 180 ARG A CA 1
ATOM 1351 C C . ARG A 1 180 ? -23.966 -7.321 26.514 1.00 59.31 180 ARG A C 1
ATOM 1353 O O . ARG A 1 180 ? -22.829 -7.404 26.975 1.00 59.31 180 ARG A O 1
ATOM 1360 N N . VAL A 1 181 ? -24.691 -6.203 26.539 1.00 62.34 181 VAL A N 1
ATOM 1361 C CA . VAL A 1 181 ? -24.421 -5.098 27.473 1.00 62.34 181 VAL A CA 1
ATOM 1362 C C . VAL A 1 181 ? -25.343 -5.312 28.673 1.00 62.34 181 VAL A C 1
ATOM 1364 O O . VAL A 1 181 ? -26.565 -5.334 28.518 1.00 62.34 181 VAL A O 1
ATOM 1367 N N . LYS A 1 182 ? -24.787 -5.602 29.851 1.00 62.47 182 LYS A N 1
ATOM 1368 C CA . LYS A 1 182 ? -25.575 -5.696 31.087 1.00 62.47 182 LYS A CA 1
ATOM 1369 C C . LYS A 1 182 ? -25.815 -4.281 31.619 1.00 62.47 182 LYS A C 1
ATOM 1371 O O . LYS A 1 182 ? -24.844 -3.550 31.799 1.00 62.47 182 LYS A O 1
ATOM 1376 N N . GLY A 1 183 ? -27.084 -3.927 31.819 1.00 55.19 183 GLY A N 1
ATOM 1377 C CA . GLY A 1 183 ? -27.479 -2.756 32.611 1.00 55.19 183 GLY A CA 1
ATOM 1378 C C . GLY A 1 183 ? -27.355 -3.008 34.107 1.00 55.19 183 GLY A C 1
ATOM 1379 O O . GLY A 1 183 ? -27.185 -4.193 34.492 1.00 55.19 183 GLY A O 1
#

pLDDT: mean 72.95, std 17.87, range [21.81, 96.12]

Solvent-accessible surface area (backbone atoms only — not comparable to full-atom values): 12007 Å² total; per-residue (Å²): 136,84,88,75,81,84,67,99,78,67,90,62,69,64,76,75,62,104,77,70,99,72,89,75,57,63,78,44,96,68,60,60,96,58,26,28,43,27,67,49,94,67,58,52,38,99,80,55,80,48,73,55,85,87,72,89,74,85,46,85,87,80,34,58,42,49,34,50,48,94,80,58,81,90,87,76,80,76,80,76,78,71,71,82,70,76,76,75,77,81,73,79,76,79,75,80,78,81,76,81,71,45,80,65,47,51,44,79,77,34,71,37,77,62,55,67,48,46,53,65,40,55,78,56,64,58,71,40,35,31,35,36,34,30,68,78,70,50,76,45,85,40,58,92,66,52,47,62,74,74,62,57,36,45,68,86,55,49,57,48,58,41,34,41,65,53,97,83,71,58,63,40,66,36,79,47,77,40,88,41,44,44,121

Mean predicted aligned error: 19.21 Å

Radius of gyration: 47.06 Å; Cα contacts (8 Å, |Δi|>4): 259; chains: 1; bounding box: 90×42×102 Å

Foldseek 3Di:
DDDDPPDPDQDDEPDDPPDDPDDWDFPDPDADPQKTKTADQFCAPPSNPDGDPDDNDDDRVPGTDIYGNVRDDDPDDDPPPPDPDPDPDDDPDDDDDDDDWAFDAKDWPWQAPDQAAEFQDFDDCHGTWMWTATPVRDIDTCSVAWDWDGGTDHQPDQKIKIWHADPVRPIYIDIDGRDYHHD

Nearest PDB structures (foldseek):
  4fd0-assembly1_A  TM=5.193E-01  e=6.913E-05  Bacteroides caccae ATCC 43185
  4fdw-assembly1_A  TM=5.988E-01  e=2.819E-04  Bacteroides ovatus ATCC 8483
  8gyr-assembly2_B  TM=5.283E-01  e=3.347E-03  Leptospira interrogans
  9flp-assembly1_A  TM=3.727E-01  e=4.457E-01  Aureispira sp. CCB-QB1

Secondary structure (DSSP, 8-state):
-------S--S-B----S-------BS-SSPBTTEEEEE-SS-B-TTSSSB-TT-----TTT-EEEEEGGG-------------PPPPPPPPPPPPPPPPPPEEEEEEEE--S--EEETTPPP--TT-EEEEEETTS-EEE-TTT-EE--SPP-TT--EEEEEEE-TTS-EEEEEEE-SEEE-